Protein AF-A0A9P5UAF2-F1 (afdb_monomer_lite)

Structure (mmCIF, N/CA/C/O backbone):
data_AF-A0A9P5UAF2-F1
#
_entry.id   AF-A0A9P5UAF2-F1
#
loop_
_atom_site.group_PDB
_atom_site.id
_atom_site.type_symbol
_atom_site.label_atom_id
_atom_site.label_alt_id
_atom_site.label_comp_id
_atom_site.label_asym_id
_atom_site.label_entity_id
_atom_site.label_seq_id
_atom_site.pdbx_PDB_ins_code
_atom_site.Cartn_x
_atom_site.Cartn_y
_atom_site.Cartn_z
_atom_site.occupancy
_atom_site.B_iso_or_equiv
_atom_site.auth_seq_id
_atom_site.auth_comp_id
_atom_site.auth_asym_id
_atom_site.auth_atom_id
_atom_site.pdbx_PDB_model_num
ATOM 1 N N . MET A 1 1 ? -10.926 -3.216 1.192 1.00 58.16 1 MET A N 1
ATOM 2 C CA . MET A 1 1 ? -9.520 -2.935 1.533 1.00 58.16 1 MET A CA 1
ATOM 3 C C . MET A 1 1 ? -9.531 -1.784 2.513 1.00 58.16 1 MET A C 1
ATOM 5 O O . MET A 1 1 ? -10.246 -0.823 2.257 1.00 58.16 1 MET A O 1
ATOM 9 N N . ALA A 1 2 ? -8.837 -1.914 3.636 1.00 61.56 2 ALA A N 1
ATOM 10 C CA . ALA A 1 2 ? -8.723 -0.854 4.634 1.00 61.56 2 ALA A CA 1
ATOM 11 C C . ALA A 1 2 ? -7.252 -0.461 4.805 1.00 61.56 2 ALA A C 1
ATOM 13 O O . ALA A 1 2 ? -6.366 -1.295 4.606 1.00 61.56 2 ALA A O 1
ATOM 14 N N . PHE A 1 3 ? -7.025 0.803 5.161 1.00 59.91 3 PHE A N 1
ATOM 15 C CA . PHE A 1 3 ? -5.723 1.333 5.550 1.00 59.91 3 PHE A CA 1
ATOM 16 C C . PHE A 1 3 ? -5.805 1.753 7.008 1.00 59.91 3 PHE A C 1
ATOM 18 O O . PHE A 1 3 ? -6.734 2.471 7.388 1.00 59.91 3 PHE A O 1
ATOM 25 N N . GLU A 1 4 ? -4.832 1.332 7.800 1.00 61.75 4 GLU A N 1
ATOM 26 C CA . GLU A 1 4 ? -4.738 1.708 9.203 1.00 61.75 4 GLU A CA 1
ATOM 27 C C . GLU A 1 4 ? -3.463 2.508 9.453 1.00 61.75 4 GLU A C 1
ATOM 29 O O . GLU A 1 4 ? -2.390 2.166 8.955 1.00 61.75 4 GLU A O 1
ATOM 34 N N . ASP A 1 5 ? -3.622 3.607 10.191 1.00 54.25 5 ASP A N 1
ATOM 35 C CA . ASP A 1 5 ? -2.533 4.431 10.709 1.00 54.25 5 ASP A CA 1
ATOM 36 C C . ASP A 1 5 ? -2.353 4.045 12.177 1.00 54.25 5 ASP A C 1
ATOM 38 O O . ASP A 1 5 ? -3.254 4.267 12.992 1.00 54.25 5 ASP A O 1
ATOM 42 N N . ASP A 1 6 ? -1.209 3.440 12.488 1.00 49.56 6 ASP A N 1
ATOM 43 C CA . ASP A 1 6 ? -0.884 2.737 13.737 1.00 49.56 6 ASP A CA 1
ATOM 44 C C . ASP A 1 6 ? -0.664 3.707 14.925 1.00 49.56 6 ASP A C 1
ATOM 46 O O . ASP A 1 6 ? 0.244 3.563 15.741 1.00 49.56 6 ASP A O 1
ATOM 50 N N . THR A 1 7 ? -1.477 4.762 15.021 1.00 41.53 7 THR A N 1
ATOM 51 C CA . THR A 1 7 ? -1.382 5.812 16.048 1.00 41.53 7 THR A CA 1
ATOM 52 C C . THR A 1 7 ? -1.730 5.304 17.451 1.00 41.53 7 THR A C 1
ATOM 54 O O . THR A 1 7 ? -1.288 5.899 18.433 1.00 41.53 7 THR A O 1
ATOM 57 N N . LEU A 1 8 ? -2.459 4.187 17.560 1.00 40.72 8 LEU A N 1
ATOM 58 C CA . LEU A 1 8 ? -2.853 3.564 18.830 1.00 40.72 8 LEU A CA 1
ATOM 59 C C . LEU A 1 8 ? -1.842 2.522 19.343 1.00 40.72 8 LEU A C 1
ATOM 61 O O . LEU A 1 8 ? -1.717 2.350 20.555 1.00 40.72 8 LEU A O 1
ATOM 65 N N . ALA A 1 9 ? -1.033 1.913 18.467 1.00 42.06 9 ALA A N 1
ATOM 66 C CA . ALA A 1 9 ? -0.042 0.897 18.846 1.00 42.06 9 ALA A CA 1
ATOM 67 C C . ALA A 1 9 ? 1.143 1.442 19.676 1.00 42.06 9 ALA A C 1
ATOM 69 O O . ALA A 1 9 ? 1.951 0.673 20.207 1.00 42.06 9 ALA A O 1
ATOM 70 N N . PHE A 1 10 ? 1.254 2.770 19.804 1.00 41.81 10 PHE A N 1
ATOM 71 C CA . PHE A 1 10 ? 2.328 3.452 20.534 1.00 41.81 10 PHE A CA 1
ATOM 72 C C . PHE A 1 10 ? 1.864 4.181 21.806 1.00 41.81 10 PHE A C 1
ATOM 74 O O . PHE A 1 10 ? 2.650 4.935 22.384 1.00 41.81 10 PHE A O 1
ATOM 81 N N . GLY A 1 11 ? 0.635 3.935 22.279 1.00 38.81 11 GLY A N 1
ATOM 82 C CA . GLY A 1 11 ? 0.218 4.325 23.630 1.00 38.81 11 GLY A CA 1
ATOM 83 C C . GLY A 1 11 ? 1.165 3.758 24.700 1.00 38.81 11 GLY A C 1
ATOM 84 O O . GLY A 1 11 ? 1.707 2.662 24.552 1.00 38.81 11 GLY A O 1
ATOM 85 N N . GLU A 1 12 ? 1.423 4.538 25.752 1.00 40.94 12 GLU A N 1
ATOM 86 C CA . GLU A 1 12 ? 2.509 4.350 26.723 1.00 40.94 12 GLU A CA 1
ATOM 87 C C . GLU A 1 12 ? 2.705 2.903 27.218 1.00 40.94 12 GLU A C 1
ATOM 89 O O . GLU A 1 12 ? 1.853 2.301 27.875 1.00 40.94 12 GLU A O 1
ATOM 94 N N . ARG A 1 13 ? 3.905 2.358 26.976 1.00 40.09 13 ARG A N 1
ATOM 95 C CA . ARG A 1 13 ? 4.344 1.069 27.524 1.00 40.09 13 ARG A CA 1
ATOM 96 C C . ARG A 1 13 ? 4.587 1.170 29.030 1.00 40.09 13 ARG A C 1
ATOM 98 O O . ARG A 1 13 ? 5.705 1.437 29.467 1.00 40.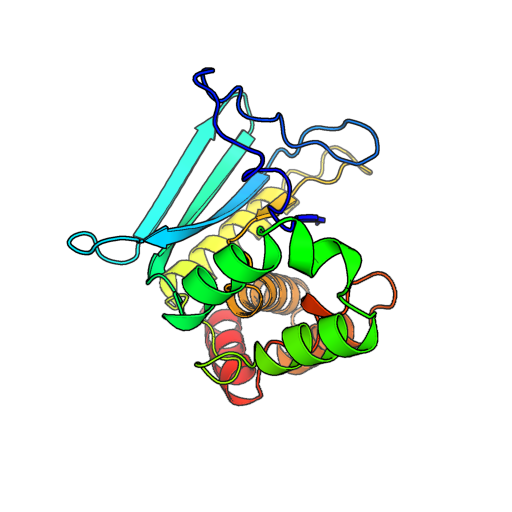09 13 ARG A O 1
ATOM 105 N N . THR A 1 14 ? 3.581 0.818 29.824 1.00 40.69 14 THR A N 1
ATOM 106 C CA . THR A 1 14 ? 3.787 0.292 31.179 1.00 40.69 14 THR A CA 1
ATOM 107 C C . THR A 1 14 ? 3.615 -1.228 31.173 1.00 40.69 14 THR A C 1
ATOM 109 O O . THR A 1 14 ? 2.513 -1.757 31.245 1.00 40.69 14 THR A O 1
ATOM 112 N N . GLY A 1 15 ? 4.739 -1.943 31.043 1.00 40.84 15 GLY A N 1
ATOM 113 C CA . GLY A 1 15 ? 4.983 -3.283 31.606 1.00 40.84 15 GLY A CA 1
ATOM 114 C C . GLY A 1 15 ? 4.069 -4.472 31.266 1.00 40.84 15 GLY A C 1
ATOM 115 O O . GLY A 1 15 ? 4.356 -5.565 31.747 1.00 40.84 15 GLY A O 1
ATOM 116 N N . SER A 1 16 ? 3.011 -4.321 30.474 1.00 36.44 16 SER A N 1
ATOM 117 C CA . SER A 1 16 ? 2.079 -5.414 30.179 1.00 36.44 16 SER A CA 1
ATOM 118 C C . SER A 1 16 ? 2.465 -6.131 28.882 1.00 36.44 16 SER A C 1
ATOM 120 O O . SER A 1 16 ? 2.930 -5.470 27.947 1.00 36.44 16 SER A O 1
ATOM 122 N N . PRO A 1 17 ? 2.309 -7.470 28.798 1.00 40.16 17 PRO A N 1
ATOM 123 C CA . PRO A 1 17 ? 2.458 -8.176 27.532 1.00 40.16 17 PRO A CA 1
ATOM 124 C C . PRO A 1 17 ? 1.513 -7.523 26.528 1.00 40.16 17 PRO A C 1
ATOM 126 O O . PRO A 1 17 ? 0.340 -7.314 26.836 1.00 40.16 17 PRO A O 1
ATOM 129 N N . VAL A 1 18 ? 2.053 -7.146 25.369 1.00 44.09 18 VAL A N 1
ATOM 130 C CA . VAL A 1 18 ? 1.268 -6.624 24.252 1.00 44.09 18 VAL A CA 1
ATOM 131 C C . VAL A 1 18 ? 0.272 -7.720 23.900 1.00 44.09 18 VAL A C 1
ATOM 133 O O . VAL A 1 18 ? 0.638 -8.716 23.282 1.00 44.09 18 VAL A O 1
ATOM 136 N N . LEU A 1 19 ? -0.962 -7.586 24.380 1.00 40.25 19 LEU A N 1
ATOM 137 C CA . LEU A 1 19 ? -2.082 -8.272 23.769 1.00 40.25 19 LEU A CA 1
ATOM 138 C C . LEU A 1 19 ? -2.120 -7.699 22.360 1.00 40.25 19 LEU A C 1
ATOM 140 O O . LEU A 1 19 ? -2.344 -6.500 22.202 1.00 40.25 19 LEU A O 1
ATOM 144 N N . GLU A 1 20 ? -1.763 -8.520 21.375 1.00 48.50 20 GLU A N 1
ATOM 145 C CA . GLU A 1 20 ? -1.944 -8.172 19.973 1.00 48.50 20 GLU A CA 1
ATOM 146 C C . GLU A 1 20 ? -3.397 -7.734 19.821 1.00 48.50 20 GLU A C 1
ATOM 148 O O . GLU A 1 20 ? -4.322 -8.509 20.075 1.00 48.50 20 GLU A O 1
ATOM 153 N N . GLU A 1 21 ? -3.592 -6.452 19.527 1.00 53.03 21 GLU A N 1
ATOM 154 C CA . GLU A 1 21 ? -4.914 -5.929 19.245 1.00 53.03 21 GLU A CA 1
ATOM 155 C C . GLU A 1 21 ? -5.445 -6.713 18.046 1.00 53.03 21 GLU A C 1
ATOM 157 O O . GLU A 1 21 ? -4.824 -6.748 16.982 1.00 53.03 21 GLU A O 1
ATOM 162 N N . GLU A 1 22 ? -6.547 -7.438 18.239 1.00 61.81 22 GLU A N 1
ATOM 163 C CA . GLU A 1 22 ? -7.156 -8.171 17.138 1.00 61.81 22 GLU A CA 1
ATOM 164 C C . GLU A 1 22 ? -7.691 -7.155 16.126 1.00 61.81 22 GLU A C 1
ATOM 166 O O . GLU A 1 22 ? -8.730 -6.535 16.356 1.00 61.81 22 GLU A O 1
ATOM 171 N N . LEU A 1 23 ? -6.985 -7.006 15.002 1.00 67.69 23 LEU A N 1
ATOM 172 C CA . LEU A 1 23 ? -7.346 -6.082 13.930 1.00 67.69 23 LEU A CA 1
ATOM 173 C C . LEU A 1 23 ? -8.707 -6.475 13.342 1.00 67.69 23 LEU A C 1
ATOM 175 O O . LEU A 1 23 ? -8.884 -7.569 12.790 1.00 67.69 23 LEU A O 1
ATOM 179 N N . ARG A 1 24 ? -9.688 -5.580 13.490 1.00 71.38 24 ARG A N 1
ATOM 180 C CA . ARG A 1 24 ? -11.088 -5.801 13.110 1.00 71.38 24 ARG A CA 1
ATOM 181 C C . ARG A 1 24 ? -11.644 -4.626 12.309 1.00 71.38 24 ARG A C 1
ATOM 183 O O . ARG A 1 24 ? -11.181 -3.498 12.431 1.00 71.38 24 ARG A O 1
ATOM 190 N N . THR A 1 25 ? -12.656 -4.888 11.486 1.00 69.56 25 THR A N 1
ATOM 191 C CA . THR A 1 25 ? -13.420 -3.843 10.789 1.00 69.56 25 THR A CA 1
ATOM 192 C C . THR A 1 25 ? -14.270 -3.032 11.775 1.00 69.56 25 THR A C 1
ATOM 194 O O . THR A 1 25 ? -14.446 -3.428 12.929 1.00 69.56 25 THR A O 1
ATOM 197 N N . ALA A 1 26 ? -14.867 -1.927 11.313 1.00 67.94 26 ALA A N 1
ATOM 198 C CA . ALA A 1 26 ? -15.797 -1.128 12.119 1.00 67.94 26 ALA A CA 1
ATOM 199 C C . ALA A 1 26 ? -17.018 -1.939 12.606 1.00 67.94 26 ALA A C 1
ATOM 201 O O . ALA A 1 26 ? -17.596 -1.650 13.650 1.00 67.94 26 ALA A O 1
ATOM 202 N N . GLU A 1 27 ? -17.380 -2.992 11.876 1.00 70.62 27 GLU A N 1
ATOM 203 C CA . GLU A 1 27 ? -18.457 -3.935 12.181 1.00 70.62 27 GLU A CA 1
ATOM 204 C C . GLU A 1 27 ? -17.981 -5.130 13.033 1.00 70.62 27 GLU A C 1
ATOM 206 O O . GLU A 1 27 ? -18.744 -6.063 13.284 1.00 70.62 27 GLU A O 1
ATOM 211 N N . GLY A 1 28 ? -16.717 -5.131 13.468 1.00 72.94 28 GLY A N 1
ATOM 212 C CA . GLY A 1 28 ? -16.122 -6.167 14.312 1.00 72.94 28 GLY A CA 1
ATOM 213 C C . GLY A 1 28 ? -15.668 -7.428 13.570 1.00 72.94 28 GLY A C 1
ATOM 214 O O . GLY A 1 28 ? -15.325 -8.419 14.223 1.00 72.94 28 GLY A O 1
ATOM 215 N N . GLN A 1 29 ? -15.649 -7.428 12.234 1.00 75.06 29 GLN A N 1
ATOM 216 C CA . GLN A 1 29 ? -15.203 -8.575 11.434 1.00 75.06 29 GLN A CA 1
ATOM 217 C C . GLN A 1 29 ? -13.677 -8.689 11.444 1.00 75.06 29 GLN A C 1
ATOM 219 O O . GLN A 1 29 ? -12.987 -7.677 11.471 1.00 75.06 29 GLN A O 1
ATOM 224 N N . ARG A 1 30 ? -13.134 -9.910 11.405 1.00 76.00 30 ARG A N 1
ATOM 225 C CA . ARG A 1 30 ? -11.685 -10.123 11.266 1.00 76.00 30 ARG A CA 1
ATOM 226 C C . ARG A 1 30 ? -11.269 -10.033 9.800 1.00 76.00 30 ARG A C 1
ATOM 228 O O . ARG A 1 30 ? -11.991 -10.508 8.925 1.00 76.00 30 ARG A O 1
ATOM 235 N N . PHE A 1 31 ? -10.087 -9.479 9.554 1.00 80.06 31 PHE A N 1
ATOM 236 C CA . PHE A 1 31 ? -9.435 -9.576 8.251 1.00 80.06 31 PHE A CA 1
ATOM 237 C C . PHE A 1 31 ? -8.831 -10.970 8.080 1.00 80.06 31 PHE A C 1
ATOM 239 O O . PHE A 1 31 ? -8.236 -11.501 9.011 1.00 80.06 31 PHE A O 1
ATOM 246 N N . THR A 1 32 ? -8.971 -11.556 6.893 1.00 84.06 32 THR A N 1
ATOM 247 C CA . THR A 1 32 ? -8.398 -12.878 6.583 1.00 84.06 32 THR A CA 1
ATOM 248 C C . THR A 1 32 ? -7.032 -12.770 5.918 1.00 84.06 32 THR A C 1
ATOM 250 O O . THR A 1 32 ? -6.262 -13.724 5.939 1.00 84.06 32 THR A O 1
ATOM 253 N N . HIS A 1 33 ? -6.717 -11.609 5.343 1.00 87.69 33 HIS A N 1
ATOM 254 C CA . HIS A 1 33 ? -5.453 -11.318 4.686 1.00 87.69 33 HIS A CA 1
ATOM 255 C C . HIS A 1 33 ? -4.905 -9.979 5.179 1.00 87.69 33 HIS A C 1
ATOM 257 O O . HIS A 1 33 ? -5.605 -8.963 5.180 1.00 87.69 33 HIS A O 1
ATOM 263 N N . ILE A 1 34 ? -3.637 -9.964 5.573 1.00 88.94 34 ILE A N 1
ATOM 264 C CA . ILE A 1 34 ? -2.946 -8.769 6.049 1.00 88.94 34 ILE A CA 1
ATOM 265 C C . ILE A 1 34 ? -1.653 -8.604 5.262 1.00 88.94 34 ILE A C 1
ATOM 267 O O . ILE A 1 34 ? -0.813 -9.501 5.235 1.00 88.94 34 ILE A O 1
ATOM 271 N N . ILE A 1 35 ? -1.468 -7.440 4.646 1.00 91.44 35 ILE A N 1
ATOM 272 C CA . ILE A 1 35 ? -0.163 -7.019 4.135 1.00 91.44 35 ILE A CA 1
ATOM 273 C C . ILE A 1 35 ? 0.437 -6.060 5.145 1.00 91.44 35 ILE A C 1
ATOM 275 O O . ILE A 1 35 ? -0.091 -4.973 5.357 1.00 91.44 35 ILE A O 1
ATOM 279 N N . LYS A 1 36 ? 1.555 -6.459 5.741 1.00 89.81 36 LYS A N 1
ATOM 280 C CA . LYS A 1 36 ? 2.301 -5.668 6.709 1.00 89.81 36 LYS A CA 1
ATOM 281 C C . LYS A 1 36 ? 3.605 -5.197 6.091 1.00 89.81 36 LYS A C 1
ATOM 283 O O . LYS A 1 36 ? 4.518 -5.986 5.865 1.00 89.81 36 LYS A O 1
ATOM 288 N N . ILE A 1 37 ? 3.730 -3.903 5.867 1.00 88.44 37 ILE A N 1
ATOM 289 C CA . ILE A 1 37 ? 5.013 -3.285 5.551 1.00 88.44 37 ILE A CA 1
ATOM 290 C C . ILE A 1 37 ? 5.719 -2.992 6.877 1.00 88.44 37 ILE A C 1
ATOM 292 O O . ILE A 1 37 ? 5.102 -2.503 7.819 1.00 88.44 37 ILE A O 1
ATOM 296 N N . ARG A 1 38 ? 7.001 -3.344 6.998 1.00 86.19 38 ARG A N 1
ATOM 297 C CA . ARG A 1 38 ? 7.765 -3.224 8.246 1.00 86.19 38 ARG A CA 1
ATOM 298 C C . ARG A 1 38 ? 9.084 -2.508 8.003 1.00 86.19 38 ARG A C 1
ATOM 300 O O . ARG A 1 38 ? 9.858 -2.904 7.141 1.00 86.19 38 ARG A O 1
ATOM 307 N N . ALA A 1 39 ? 9.366 -1.502 8.825 1.00 79.31 39 ALA A N 1
ATOM 308 C CA . ALA A 1 39 ? 10.655 -0.823 8.833 1.00 79.31 39 ALA A CA 1
ATOM 309 C C . ALA A 1 39 ? 11.718 -1.638 9.594 1.00 79.31 39 ALA A C 1
ATOM 311 O O . ALA A 1 39 ? 11.525 -2.015 10.756 1.00 79.31 39 ALA A O 1
ATOM 312 N N . LEU A 1 40 ? 12.874 -1.863 8.968 1.00 77.75 40 LEU A N 1
ATOM 313 C CA . LEU A 1 40 ? 14.049 -2.462 9.603 1.00 77.75 40 LEU A CA 1
ATOM 314 C C . LEU A 1 40 ? 14.857 -1.387 10.349 1.00 77.75 40 LEU A C 1
ATOM 316 O O . LEU A 1 40 ? 15.458 -0.508 9.733 1.00 77.75 40 LEU A O 1
ATOM 320 N N . LYS A 1 41 ? 14.889 -1.469 11.689 1.00 65.31 41 LYS A N 1
ATOM 321 C CA . LYS A 1 41 ? 15.574 -0.498 12.573 1.00 65.31 41 LYS A CA 1
ATOM 322 C C . LYS A 1 41 ? 17.102 -0.625 12.602 1.00 65.31 41 LYS A C 1
ATOM 324 O O . LYS A 1 41 ? 17.783 0.313 13.000 1.00 65.31 41 LYS A O 1
ATOM 329 N N . SER A 1 42 ? 17.653 -1.775 12.223 1.00 60.22 42 SER A N 1
ATOM 330 C CA . SER A 1 42 ? 19.097 -2.021 12.241 1.00 60.22 42 SER A CA 1
ATOM 331 C C . SER A 1 42 ? 19.464 -3.092 11.221 1.00 60.22 42 SER A C 1
ATOM 333 O O . SER A 1 42 ? 18.968 -4.216 11.302 1.00 60.22 42 SER A O 1
ATOM 335 N N . MET A 1 43 ? 20.353 -2.757 10.286 1.00 55.66 43 MET A N 1
ATOM 336 C CA . MET A 1 43 ? 20.940 -3.730 9.362 1.00 55.66 43 MET A CA 1
ATOM 337 C C . MET A 1 43 ? 21.828 -4.687 10.172 1.00 55.66 43 MET A C 1
ATOM 339 O O . MET A 1 43 ? 22.723 -4.242 10.891 1.00 55.66 43 MET A O 1
ATOM 343 N N . PRO A 1 44 ? 21.567 -5.998 10.075 1.00 56.38 44 PRO A N 1
ATOM 344 C CA . PRO A 1 44 ? 22.296 -6.726 9.040 1.00 56.38 44 PRO A CA 1
ATOM 345 C C . PRO A 1 44 ? 21.393 -7.493 8.071 1.00 56.38 44 PRO A C 1
ATOM 347 O O . PRO A 1 44 ? 21.905 -8.088 7.127 1.00 56.38 44 PRO A O 1
ATOM 350 N N . GLN A 1 45 ? 20.075 -7.517 8.290 1.00 64.25 45 GLN A N 1
ATOM 351 C CA . GLN A 1 45 ? 19.171 -8.263 7.419 1.00 64.25 45 GLN A CA 1
ATOM 352 C C . GLN A 1 45 ? 18.730 -7.402 6.230 1.00 64.25 45 GLN A C 1
ATOM 354 O O . GLN A 1 45 ? 18.289 -6.271 6.439 1.00 64.25 45 GLN A O 1
ATOM 359 N N . PRO A 1 46 ? 18.867 -7.904 4.991 1.00 70.44 46 PRO A N 1
ATOM 360 C CA . PRO A 1 46 ? 18.379 -7.198 3.820 1.00 70.44 46 PRO A CA 1
ATOM 361 C C . PRO A 1 46 ? 16.840 -7.149 3.816 1.00 70.44 46 PRO A C 1
ATOM 363 O O . PRO A 1 46 ? 16.206 -8.049 4.374 1.00 70.44 46 PRO A O 1
ATOM 366 N N . PRO A 1 47 ? 16.244 -6.141 3.150 1.00 82.88 47 PRO A N 1
ATOM 367 C CA . PRO A 1 47 ? 14.819 -6.107 2.830 1.00 82.88 47 PRO A CA 1
ATOM 368 C C . PRO A 1 47 ? 14.332 -7.457 2.299 1.00 82.88 47 PRO A C 1
ATOM 370 O O . PRO A 1 47 ? 14.985 -8.085 1.459 1.00 82.88 47 PRO A O 1
ATOM 373 N N . GLY A 1 48 ? 13.198 -7.914 2.816 1.00 88.12 48 GLY A N 1
ATOM 374 C CA . GLY A 1 48 ? 12.743 -9.291 2.687 1.00 88.12 48 GLY A CA 1
ATOM 375 C C . GLY A 1 48 ? 11.247 -9.408 2.432 1.00 88.12 48 GLY A C 1
ATOM 376 O O . GLY A 1 48 ? 10.487 -8.443 2.531 1.00 88.12 48 GLY A O 1
ATOM 377 N N . VAL A 1 49 ? 10.839 -10.621 2.066 1.00 93.62 49 VAL A N 1
ATOM 378 C CA . VAL A 1 49 ? 9.437 -11.039 1.984 1.00 93.62 49 VAL A CA 1
ATOM 379 C C . VAL A 1 49 ? 9.290 -12.251 2.887 1.00 93.62 49 VAL A C 1
ATOM 381 O O . VAL A 1 49 ? 10.044 -13.216 2.741 1.00 93.62 49 VAL A O 1
ATOM 384 N N . SER A 1 50 ? 8.324 -12.220 3.795 1.00 93.56 50 SER A N 1
ATOM 385 C CA . SER A 1 50 ? 7.949 -13.381 4.599 1.00 93.56 50 SER A CA 1
ATOM 386 C C . SER A 1 50 ? 6.436 -13.554 4.622 1.00 93.56 50 SER A C 1
ATOM 388 O O . SER A 1 50 ? 5.683 -12.594 4.480 1.00 93.56 50 SER A O 1
ATOM 390 N N . TYR A 1 51 ? 5.999 -14.801 4.756 1.00 93.31 51 TYR A N 1
ATOM 391 C CA . TYR A 1 51 ? 4.593 -15.177 4.798 1.00 93.31 51 TYR A CA 1
ATOM 392 C C . TYR A 1 51 ? 4.355 -16.045 6.030 1.00 93.31 51 TYR A C 1
ATOM 394 O O . TYR A 1 51 ? 5.093 -17.008 6.256 1.00 93.31 51 TYR A O 1
ATOM 402 N N . THR A 1 52 ? 3.334 -15.708 6.810 1.00 92.69 52 THR A N 1
ATOM 403 C CA . THR A 1 52 ? 2.889 -16.475 7.975 1.00 92.69 52 THR A CA 1
ATOM 404 C C . THR A 1 52 ? 1.376 -16.670 7.933 1.00 92.69 52 THR A C 1
ATOM 406 O O . THR A 1 52 ? 0.654 -15.952 7.241 1.00 92.69 52 THR A O 1
ATOM 409 N N . MET A 1 53 ? 0.892 -17.687 8.644 1.00 88.81 53 MET A N 1
ATOM 410 C CA . MET A 1 53 ? -0.533 -17.952 8.816 1.00 88.81 53 MET A CA 1
ATOM 411 C C . MET A 1 53 ? -0.812 -18.119 10.307 1.00 88.81 53 MET A C 1
ATOM 413 O O . MET A 1 53 ? -0.255 -19.014 10.944 1.00 88.81 53 MET A O 1
ATOM 417 N N . GLU A 1 54 ? -1.663 -17.259 10.853 1.00 85.62 54 GLU A N 1
ATOM 418 C CA . GLU A 1 54 ? -1.972 -17.180 12.281 1.00 85.62 54 GLU A CA 1
ATOM 419 C C . GLU A 1 54 ? -3.487 -17.183 12.459 1.00 85.62 54 GLU A C 1
ATOM 421 O O . GLU A 1 54 ? -4.162 -16.291 11.960 1.00 85.62 54 GLU A O 1
ATOM 426 N N . ASN A 1 55 ? -4.044 -18.185 13.148 1.00 83.06 55 ASN A N 1
ATOM 427 C CA . ASN A 1 55 ? -5.490 -18.275 13.407 1.00 83.06 55 ASN A CA 1
ATOM 428 C C . ASN A 1 55 ? -6.356 -18.022 12.150 1.00 83.06 55 ASN A C 1
ATOM 430 O O . ASN A 1 55 ? -7.252 -17.181 12.182 1.00 83.06 55 ASN A O 1
ATOM 434 N N . GLU A 1 56 ? -6.051 -18.710 11.041 1.00 81.12 56 GLU A N 1
ATOM 435 C CA . GLU A 1 56 ? -6.727 -18.565 9.729 1.00 81.12 56 GLU A CA 1
ATOM 436 C C . GLU A 1 56 ? -6.518 -17.205 9.031 1.00 81.12 56 GLU A C 1
ATOM 438 O O . GLU A 1 56 ? -7.100 -16.942 7.983 1.00 81.12 56 GLU A O 1
ATOM 443 N N . THR A 1 57 ? -5.655 -16.348 9.579 1.00 83.69 57 THR A N 1
ATOM 444 C CA . THR A 1 57 ? -5.262 -15.071 8.977 1.00 83.69 57 THR A CA 1
ATOM 445 C C . THR A 1 57 ? -3.945 -15.241 8.234 1.00 83.69 57 THR A C 1
ATOM 447 O O . THR A 1 57 ? -2.925 -15.610 8.818 1.00 83.69 57 THR A O 1
ATOM 450 N N . HIS A 1 58 ? -3.952 -14.967 6.936 1.00 88.38 58 HIS A N 1
ATOM 451 C CA . HIS A 1 58 ? -2.764 -14.953 6.095 1.00 88.38 58 HIS A CA 1
ATOM 452 C C . HIS A 1 58 ? -2.062 -13.605 6.223 1.00 88.38 58 HIS A C 1
ATOM 454 O O . HIS A 1 58 ? -2.684 -12.559 6.043 1.00 88.38 58 HIS A O 1
ATOM 460 N N . ILE A 1 59 ? -0.762 -13.609 6.502 1.00 90.62 59 ILE A N 1
ATOM 461 C CA . ILE A 1 59 ? 0.013 -12.387 6.717 1.00 90.62 59 ILE A CA 1
ATOM 462 C C . ILE A 1 59 ? 1.218 -12.384 5.780 1.00 90.62 59 ILE A C 1
ATOM 464 O O . ILE A 1 59 ? 2.102 -13.234 5.876 1.00 90.62 59 ILE A O 1
ATOM 468 N N . LEU A 1 60 ? 1.278 -11.394 4.891 1.00 93.88 60 LEU A N 1
ATOM 469 C CA . LEU A 1 60 ? 2.451 -11.088 4.080 1.00 93.88 60 LEU A CA 1
ATOM 470 C C . LEU A 1 60 ? 3.215 -9.936 4.728 1.00 93.88 60 LEU A C 1
ATOM 472 O O . LEU A 1 60 ? 2.709 -8.819 4.797 1.00 93.88 60 LEU A O 1
ATOM 476 N N . THR A 1 61 ? 4.447 -10.182 5.167 1.00 92.56 61 THR A N 1
ATOM 477 C CA . THR A 1 61 ? 5.343 -9.127 5.649 1.00 92.56 61 THR A CA 1
ATOM 478 C C . THR A 1 61 ? 6.328 -8.717 4.555 1.00 92.56 61 THR A C 1
ATOM 480 O O . THR A 1 61 ? 7.038 -9.556 3.994 1.00 92.56 61 THR A O 1
ATOM 483 N N . LEU A 1 62 ? 6.390 -7.413 4.286 1.00 92.31 62 LEU A N 1
ATOM 484 C CA . LEU A 1 62 ? 7.350 -6.767 3.395 1.00 92.31 62 LEU A CA 1
ATOM 485 C C . LEU A 1 62 ? 8.306 -5.926 4.244 1.00 92.31 62 LEU A C 1
ATOM 487 O O . LEU A 1 62 ? 7.916 -4.891 4.784 1.00 92.31 62 LEU A O 1
ATOM 491 N N . ASP A 1 63 ? 9.550 -6.373 4.378 1.00 89.25 63 ASP A N 1
ATOM 492 C CA . ASP A 1 63 ? 10.550 -5.646 5.156 1.00 89.25 63 ASP A CA 1
ATOM 493 C C . ASP A 1 63 ? 11.252 -4.622 4.272 1.00 89.25 63 ASP A C 1
ATOM 495 O O . ASP A 1 63 ? 11.827 -4.974 3.243 1.00 89.25 63 ASP A O 1
ATOM 499 N N . ILE A 1 64 ? 11.241 -3.361 4.682 1.00 85.44 64 ILE A N 1
ATOM 500 C CA . ILE A 1 64 ? 11.891 -2.262 3.971 1.00 85.44 64 ILE A CA 1
ATOM 501 C C . ILE A 1 64 ? 12.814 -1.483 4.908 1.00 85.44 64 ILE A C 1
ATOM 503 O O . ILE A 1 64 ? 12.655 -1.535 6.133 1.00 85.44 64 ILE A O 1
ATOM 507 N N . PRO A 1 65 ? 13.819 -0.776 4.368 1.00 78.44 65 PRO A N 1
ATOM 508 C CA . PRO A 1 65 ? 14.669 0.078 5.182 1.00 78.44 65 PRO A CA 1
ATOM 509 C C . PRO A 1 65 ? 13.831 1.128 5.915 1.00 78.44 65 PRO A C 1
ATOM 511 O O . PRO A 1 65 ? 12.897 1.687 5.341 1.00 78.44 65 PRO A O 1
ATOM 514 N N . SER A 1 66 ? 14.174 1.401 7.177 1.00 71.12 66 SER A N 1
ATOM 515 C CA . SER A 1 66 ? 13.530 2.475 7.934 1.00 71.12 66 SER A CA 1
ATOM 516 C C . SER A 1 66 ? 13.707 3.810 7.216 1.00 71.12 66 SER A C 1
ATOM 518 O O . SER A 1 66 ? 14.835 4.209 6.917 1.00 71.12 66 SER A O 1
ATOM 520 N N . ARG A 1 67 ? 12.596 4.517 6.989 1.00 66.69 67 ARG A N 1
ATOM 521 C CA . ARG A 1 67 ? 12.581 5.876 6.437 1.00 66.69 67 ARG A CA 1
ATOM 522 C C . ARG A 1 67 ? 12.982 6.938 7.456 1.00 66.69 67 ARG A C 1
ATOM 524 O O . ARG A 1 67 ? 13.038 8.100 7.068 1.00 66.69 67 ARG A O 1
ATOM 531 N N . THR A 1 68 ? 13.297 6.555 8.708 1.00 54.69 68 THR A N 1
ATOM 532 C CA . THR A 1 68 ? 13.544 7.457 9.849 1.00 54.69 68 THR A CA 1
ATOM 533 C C . THR A 1 68 ? 14.317 8.700 9.442 1.00 54.69 68 THR A C 1
ATOM 535 O O . THR A 1 68 ? 15.548 8.750 9.426 1.00 54.69 68 THR A O 1
ATOM 538 N N . TYR A 1 69 ? 13.546 9.741 9.154 1.00 56.34 69 TYR A N 1
ATOM 5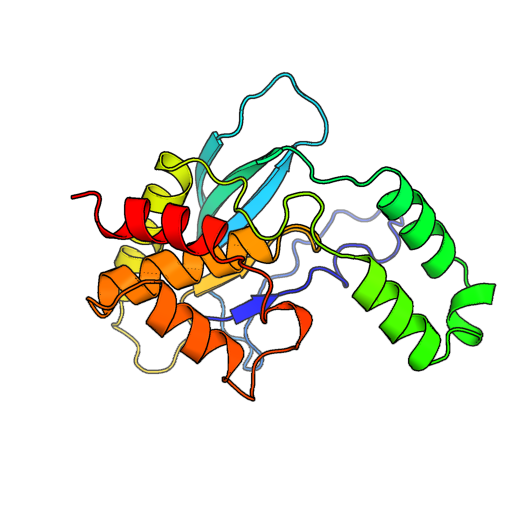39 C CA . TYR A 1 69 ? 14.025 11.094 9.139 1.00 56.34 69 TYR A CA 1
ATOM 540 C C . TYR A 1 69 ? 14.472 11.351 10.572 1.00 56.34 69 TYR A C 1
ATOM 542 O O . TYR A 1 69 ? 13.671 11.227 11.493 1.00 56.34 69 TYR A O 1
ATOM 550 N N . ASN A 1 70 ? 15.742 11.682 10.803 1.00 52.09 70 ASN A N 1
ATOM 551 C CA . ASN A 1 70 ? 16.243 11.915 12.165 1.00 52.09 70 ASN A CA 1
ATOM 552 C C . ASN A 1 70 ? 15.419 12.978 12.922 1.00 52.09 70 ASN A C 1
ATOM 554 O O . ASN A 1 70 ? 15.433 13.009 14.151 1.00 52.09 70 ASN A O 1
ATOM 558 N N . LYS A 1 71 ? 14.673 13.837 12.204 1.00 52.28 71 LYS A N 1
ATOM 559 C CA . LYS A 1 71 ? 13.729 14.760 12.836 1.00 52.28 71 LYS A CA 1
ATOM 560 C C . LYS A 1 71 ? 12.371 14.139 13.168 1.00 52.28 71 LYS A C 1
ATOM 562 O O . LYS A 1 71 ? 11.717 14.691 14.029 1.00 52.28 71 LYS A O 1
ATOM 567 N N . PHE A 1 72 ? 11.938 13.033 12.561 1.00 56.38 72 PHE A N 1
ATOM 568 C CA . PHE A 1 72 ? 10.679 12.354 12.905 1.00 56.38 72 PHE A CA 1
ATOM 569 C C . PHE A 1 72 ? 10.669 11.918 14.371 1.00 56.38 72 PHE A C 1
ATOM 571 O O . PHE A 1 72 ? 9.769 12.296 15.108 1.00 56.38 72 PHE A O 1
ATOM 578 N N . ASP A 1 73 ? 11.711 11.214 14.824 1.00 53.91 73 ASP A N 1
ATOM 579 C CA . ASP A 1 73 ? 11.838 10.810 16.231 1.00 53.91 73 ASP A CA 1
ATOM 580 C C . ASP A 1 73 ? 11.894 12.021 17.169 1.00 53.91 73 ASP A C 1
ATOM 582 O O . ASP A 1 73 ? 11.321 12.004 18.257 1.00 53.91 73 ASP A O 1
ATOM 586 N N . TYR A 1 74 ? 12.566 13.091 16.743 1.00 56.72 74 TYR A N 1
ATOM 587 C CA . TYR A 1 74 ? 12.596 14.354 17.473 1.00 56.72 74 TYR A CA 1
ATOM 588 C C . TYR A 1 74 ? 11.200 14.997 17.549 1.00 56.72 74 TYR A C 1
ATOM 590 O O . TYR A 1 74 ? 10.743 15.322 18.637 1.00 56.72 74 TYR A O 1
ATOM 598 N N . PHE A 1 75 ? 10.485 15.099 16.428 1.00 57.88 75 PHE A N 1
ATOM 599 C CA . PHE A 1 75 ? 9.158 15.704 16.331 1.00 57.88 75 PHE A CA 1
ATOM 600 C C . PHE A 1 75 ? 8.090 14.888 17.044 1.00 57.88 75 PHE A C 1
ATOM 602 O O . PHE A 1 75 ? 7.270 15.471 17.736 1.00 57.88 75 PHE A O 1
ATOM 609 N N . MET A 1 76 ? 8.107 13.559 16.947 1.00 54.81 76 MET A N 1
ATOM 610 C CA . MET A 1 76 ? 7.182 12.707 17.694 1.00 54.81 76 MET A CA 1
ATOM 611 C C . MET A 1 76 ? 7.415 12.827 19.199 1.00 54.81 76 MET A C 1
ATOM 613 O O . MET A 1 76 ? 6.448 12.849 19.950 1.00 54.81 76 MET A O 1
ATOM 617 N N . ARG A 1 77 ? 8.667 13.000 19.650 1.00 58.38 77 ARG A N 1
ATOM 618 C CA . ARG A 1 77 ? 8.961 13.342 21.053 1.00 58.38 77 ARG A CA 1
ATOM 619 C C . ARG A 1 77 ? 8.466 14.738 21.430 1.00 58.38 77 ARG A C 1
ATOM 621 O O . ARG A 1 77 ? 8.009 14.922 22.551 1.00 58.38 77 ARG A O 1
ATOM 628 N N . THR A 1 78 ? 8.548 15.706 20.518 1.00 57.34 78 THR A N 1
ATOM 629 C CA . THR A 1 78 ? 8.027 17.065 20.727 1.00 57.34 78 THR A CA 1
ATOM 630 C C . THR A 1 78 ? 6.498 17.103 20.747 1.00 57.34 78 THR A C 1
ATOM 632 O O . THR A 1 78 ? 5.936 17.814 21.560 1.00 57.34 78 THR A O 1
ATOM 635 N N . ILE A 1 79 ? 5.813 16.338 19.896 1.00 56.41 79 ILE A N 1
ATOM 636 C CA . ILE A 1 79 ? 4.345 16.252 19.856 1.00 56.41 79 ILE A CA 1
ATOM 637 C C . ILE A 1 79 ? 3.824 15.452 21.050 1.00 56.41 79 ILE A C 1
ATOM 639 O O . ILE A 1 79 ? 2.810 15.817 21.625 1.00 56.41 79 ILE A O 1
ATOM 643 N N . ALA A 1 80 ? 4.522 14.385 21.446 1.00 54.94 80 ALA A N 1
ATOM 644 C CA . ALA A 1 80 ? 4.186 13.607 22.635 1.00 54.94 80 ALA A CA 1
ATOM 645 C C . ALA A 1 80 ? 4.472 14.356 23.949 1.00 54.94 80 ALA A C 1
ATOM 647 O O . ALA A 1 80 ? 4.114 13.854 25.014 1.00 54.94 80 ALA A O 1
ATOM 648 N N . SER A 1 81 ? 5.105 15.538 23.910 1.00 61.47 81 SER A N 1
ATOM 649 C CA . SER A 1 81 ? 5.208 16.377 25.100 1.00 61.47 81 SER A CA 1
ATOM 650 C C . SER A 1 81 ? 3.872 17.085 25.348 1.00 61.47 81 SER A C 1
ATOM 652 O O . SER A 1 81 ? 3.302 17.755 24.485 1.00 61.47 81 SER A O 1
ATOM 654 N N . THR A 1 82 ? 3.344 16.904 26.556 1.00 54.47 82 THR A N 1
ATOM 655 C CA . THR A 1 82 ? 1.984 17.306 26.940 1.00 54.47 82 THR A CA 1
ATOM 656 C C . THR A 1 82 ? 1.739 18.814 26.790 1.00 54.47 82 THR A C 1
ATOM 658 O O . THR A 1 82 ? 0.631 19.221 26.463 1.00 54.47 82 THR A O 1
ATOM 661 N N . GLU A 1 83 ? 2.778 19.644 26.945 1.00 60.16 83 GLU A N 1
ATOM 662 C CA . GLU A 1 83 ? 2.698 21.109 26.799 1.00 60.16 83 GLU A CA 1
ATOM 663 C C . GLU A 1 83 ? 2.453 21.575 25.351 1.00 60.16 83 GLU A C 1
ATOM 665 O O . GLU A 1 83 ? 1.873 22.638 25.123 1.00 60.16 83 GLU A O 1
ATOM 670 N N . VAL A 1 84 ? 2.883 20.796 24.352 1.00 54.25 84 VAL A N 1
ATOM 671 C CA . VAL A 1 84 ? 2.750 21.168 22.934 1.00 54.25 84 VAL A CA 1
ATOM 672 C C . VAL A 1 84 ? 1.392 20.729 22.384 1.00 54.25 84 VAL A C 1
ATOM 674 O O . VAL A 1 84 ? 0.765 21.467 21.631 1.00 54.25 84 VAL A O 1
ATOM 677 N N . LEU A 1 85 ? 0.876 19.575 22.810 1.00 54.28 85 LEU A N 1
ATOM 678 C CA . LEU A 1 85 ? -0.435 19.056 22.390 1.00 54.28 85 LEU A CA 1
ATOM 679 C C . LEU A 1 85 ? -1.600 20.022 22.667 1.00 54.28 85 LEU A C 1
ATOM 681 O O . LEU A 1 85 ? -2.517 20.111 21.853 1.00 54.28 85 LEU A O 1
ATOM 685 N N . GLU A 1 86 ? -1.547 20.784 23.763 1.00 57.34 86 GLU A N 1
ATOM 686 C CA . GLU A 1 86 ? -2.571 21.784 24.106 1.00 57.34 86 GLU A CA 1
ATOM 687 C C . GLU A 1 86 ? -2.478 23.075 23.267 1.00 57.34 86 GLU A C 1
ATOM 689 O O . GLU A 1 86 ? -3.420 23.867 23.242 1.00 57.34 86 GLU A O 1
ATOM 694 N N . THR A 1 87 ? -1.365 23.294 22.557 1.00 58.69 87 THR A N 1
ATOM 695 C CA . THR A 1 87 ? -1.072 24.535 21.813 1.00 58.69 87 THR A CA 1
ATOM 696 C C . THR A 1 87 ? -0.963 24.351 20.297 1.00 58.69 87 THR A C 1
ATOM 698 O O . THR A 1 87 ? -0.870 25.338 19.562 1.00 58.69 87 THR A O 1
ATOM 701 N N . VAL A 1 88 ? -1.016 23.114 19.792 1.00 61.22 88 VAL A N 1
ATOM 702 C CA . VAL A 1 88 ? -0.978 22.838 18.350 1.00 61.22 88 VAL A CA 1
ATOM 703 C C . VAL A 1 88 ? -2.290 23.281 17.706 1.00 61.22 88 VAL A C 1
ATOM 705 O O . VAL A 1 88 ? -3.325 22.623 17.795 1.00 61.22 88 VAL A O 1
ATOM 708 N N . THR A 1 89 ? -2.237 24.418 17.013 1.00 67.62 89 THR A N 1
ATOM 709 C CA . THR A 1 89 ? -3.350 24.871 16.175 1.00 67.62 89 THR A CA 1
ATOM 710 C C . THR A 1 89 ? -3.526 23.934 14.971 1.00 67.62 89 THR A C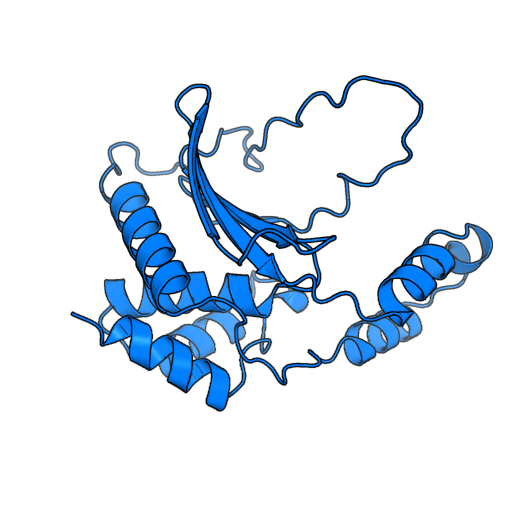 1
ATOM 712 O O . THR A 1 89 ? -2.549 23.320 14.526 1.00 67.62 89 THR A O 1
ATOM 715 N N . PRO A 1 90 ? -4.730 23.844 14.376 1.00 57.69 90 PRO A N 1
ATOM 716 C CA . PRO A 1 90 ? -4.949 23.087 13.140 1.00 57.69 90 PRO A CA 1
ATOM 717 C C . PRO A 1 90 ? -3.989 23.477 12.007 1.00 57.69 90 PRO A C 1
ATOM 719 O O . PRO A 1 90 ? -3.592 22.635 11.210 1.00 57.69 90 PRO A O 1
ATOM 722 N N . GLU A 1 91 ? -3.571 24.740 11.969 1.00 55.66 91 GLU A N 1
ATOM 723 C CA . GLU A 1 91 ? -2.630 25.294 10.994 1.00 55.66 91 GLU A CA 1
ATOM 724 C C . GLU A 1 91 ? -1.196 24.812 11.249 1.00 55.66 91 GLU A C 1
ATOM 726 O O . GLU A 1 91 ? -0.482 24.427 10.327 1.00 55.66 91 GLU A O 1
ATOM 731 N N . THR A 1 92 ? -0.790 24.732 12.517 1.00 60.38 92 THR A N 1
ATOM 732 C CA . THR A 1 92 ? 0.483 24.124 12.920 1.00 60.38 92 THR A CA 1
ATOM 733 C C . THR A 1 92 ? 0.490 22.625 12.626 1.00 60.38 92 THR A C 1
ATOM 735 O O . THR A 1 92 ? 1.471 22.122 12.088 1.00 60.38 92 THR A O 1
ATOM 738 N N . ALA A 1 93 ? -0.610 21.919 12.902 1.00 55.28 93 ALA A N 1
ATOM 739 C CA . ALA A 1 93 ? -0.762 20.509 12.548 1.00 55.28 93 ALA A CA 1
ATOM 740 C C . ALA A 1 93 ? -0.705 20.295 11.028 1.00 55.28 93 ALA A C 1
ATOM 742 O O . ALA A 1 93 ? -0.057 19.355 10.572 1.00 55.28 93 ALA A O 1
ATOM 743 N N . TYR A 1 94 ? -1.330 21.181 10.247 1.00 51.28 94 TYR A N 1
ATOM 744 C CA . TYR A 1 94 ? -1.287 21.161 8.787 1.00 51.28 94 TYR A CA 1
ATOM 745 C C . TYR A 1 94 ? 0.126 21.410 8.250 1.00 51.28 94 TYR A C 1
ATOM 747 O O . TYR A 1 94 ? 0.583 20.658 7.400 1.00 51.28 94 TYR A O 1
ATOM 755 N N . ASN A 1 95 ? 0.846 22.401 8.779 1.00 54.03 95 ASN A N 1
ATOM 756 C CA . ASN A 1 95 ? 2.224 22.695 8.375 1.00 54.03 95 ASN A CA 1
ATOM 757 C C . ASN A 1 95 ? 3.186 21.569 8.760 1.00 54.03 95 ASN A C 1
ATOM 759 O O . ASN A 1 95 ? 4.028 21.186 7.957 1.00 54.03 95 ASN A O 1
ATOM 763 N N . ILE A 1 96 ? 3.008 20.976 9.944 1.00 57.12 96 ILE A N 1
ATOM 764 C CA . ILE A 1 96 ? 3.734 19.769 10.347 1.00 57.12 96 ILE A CA 1
ATOM 765 C C . ILE A 1 96 ? 3.428 18.638 9.359 1.00 57.12 96 ILE A C 1
ATOM 767 O O . ILE A 1 96 ? 4.360 18.016 8.870 1.00 57.12 96 ILE A O 1
ATOM 771 N N . CYS A 1 97 ? 2.154 18.430 8.995 1.00 51.50 97 CYS A N 1
ATOM 772 C CA . CYS A 1 97 ? 1.732 17.457 7.981 1.00 51.50 97 CYS A CA 1
ATOM 773 C C . CYS A 1 97 ? 2.342 17.723 6.587 1.00 51.50 97 CYS A C 1
ATOM 775 O O . CYS A 1 97 ? 2.716 16.778 5.899 1.00 51.50 97 CYS A O 1
ATOM 777 N N . ALA A 1 98 ? 2.452 18.988 6.183 1.00 51.22 98 ALA A N 1
ATOM 778 C CA . ALA A 1 98 ? 2.987 19.412 4.891 1.00 51.22 98 ALA A CA 1
ATOM 779 C C . ALA A 1 98 ? 4.524 19.325 4.814 1.00 51.22 98 ALA A C 1
ATOM 781 O O . ALA A 1 98 ? 5.068 19.067 3.742 1.00 51.22 98 ALA A O 1
ATOM 782 N N . ASP A 1 99 ? 5.222 19.480 5.943 1.00 50.94 99 ASP A N 1
ATOM 783 C CA . ASP A 1 99 ? 6.677 19.305 6.051 1.00 50.94 99 ASP A CA 1
ATOM 784 C C . ASP A 1 99 ? 7.115 17.825 6.024 1.00 50.94 99 ASP A C 1
ATOM 786 O O . ASP A 1 99 ? 8.299 17.548 5.821 1.00 50.94 99 ASP A O 1
ATOM 790 N N . PHE A 1 100 ? 6.192 16.856 6.145 1.00 54.84 100 PHE A N 1
ATOM 791 C CA . PHE A 1 100 ? 6.461 15.430 5.865 1.00 54.84 100 PHE A CA 1
ATOM 792 C C . PHE A 1 100 ? 6.502 15.117 4.360 1.00 54.84 100 PHE A C 1
ATOM 794 O O . PHE A 1 100 ? 6.097 14.031 3.942 1.00 54.84 100 PHE A O 1
ATOM 801 N N . ASN A 1 101 ? 6.987 16.042 3.530 1.00 51.06 101 ASN A N 1
ATOM 802 C CA . ASN A 1 101 ? 7.292 15.729 2.139 1.00 51.06 101 ASN A CA 1
ATOM 803 C C . ASN A 1 101 ? 8.222 14.508 2.097 1.00 51.06 101 ASN A C 1
ATOM 805 O O . ASN A 1 101 ? 9.296 14.515 2.704 1.00 51.06 101 ASN A O 1
ATOM 809 N N . ASP A 1 102 ? 7.772 13.460 1.404 1.00 56.97 102 ASP A N 1
ATOM 810 C CA . ASP A 1 102 ? 8.483 12.195 1.253 1.00 56.97 102 ASP A CA 1
ATOM 811 C C . ASP A 1 102 ? 9.932 12.477 0.805 1.00 56.97 102 ASP A C 1
ATOM 813 O O . ASP A 1 102 ? 10.130 13.035 -0.280 1.00 56.97 102 ASP A O 1
ATOM 817 N N . PRO A 1 103 ? 10.965 12.124 1.597 1.00 54.38 103 PRO A N 1
ATOM 818 C CA . PRO A 1 103 ? 12.358 12.360 1.218 1.00 54.38 103 PRO A CA 1
ATOM 819 C C . PRO A 1 103 ? 12.758 11.612 -0.063 1.00 54.38 103 PRO A C 1
ATOM 821 O O . PRO A 1 103 ? 13.762 11.963 -0.681 1.00 54.38 103 PRO A O 1
ATOM 824 N N . HIS A 1 104 ? 11.978 10.610 -0.482 1.00 59.16 104 HIS A N 1
ATOM 825 C CA . HIS A 1 104 ? 12.156 9.881 -1.736 1.00 59.16 104 HIS A CA 1
ATOM 826 C C . HIS A 1 104 ? 11.319 10.442 -2.886 1.00 59.16 104 HIS A C 1
ATOM 828 O O . HIS A 1 104 ? 11.221 9.807 -3.934 1.00 59.16 104 HIS A O 1
ATOM 834 N N . GLY A 1 105 ? 10.705 11.614 -2.698 1.00 73.75 105 GLY A N 1
ATOM 835 C CA . GLY A 1 105 ? 9.959 12.307 -3.739 1.00 73.75 105 GLY A CA 1
ATOM 836 C C . GLY A 1 105 ? 8.827 11.460 -4.307 1.00 73.75 105 GLY A C 1
ATOM 837 O O . GLY A 1 105 ? 8.625 11.494 -5.510 1.00 73.75 105 GLY A O 1
ATOM 838 N N . GLY A 1 106 ? 8.148 10.659 -3.479 1.00 83.88 106 GLY A N 1
ATOM 839 C CA . GLY A 1 106 ? 7.005 9.835 -3.881 1.00 83.88 106 GLY A CA 1
ATOM 840 C C . GLY A 1 106 ? 7.348 8.545 -4.633 1.00 83.88 106 GLY A C 1
ATOM 841 O O . GLY A 1 106 ? 6.491 7.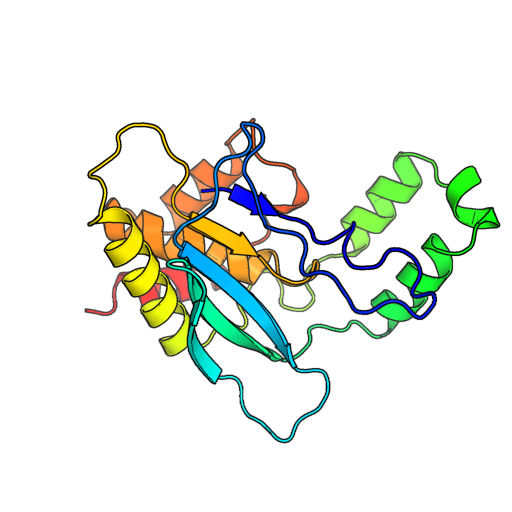989 -5.320 1.00 83.88 106 GLY A O 1
ATOM 842 N N . ILE A 1 107 ? 8.582 8.052 -4.510 1.00 89.12 107 ILE A N 1
ATOM 843 C CA . ILE A 1 107 ? 9.014 6.769 -5.080 1.00 89.12 107 ILE A CA 1
ATOM 844 C C . ILE A 1 107 ? 8.953 5.675 -4.003 1.00 89.12 107 ILE A C 1
ATOM 846 O O . ILE A 1 107 ? 9.368 5.878 -2.858 1.00 89.12 107 ILE A O 1
ATOM 850 N N . THR A 1 108 ? 8.436 4.496 -4.360 1.00 90.50 108 THR A N 1
ATOM 851 C CA . THR A 1 108 ? 8.403 3.343 -3.449 1.00 90.50 108 THR A CA 1
ATOM 852 C C . THR A 1 108 ? 9.803 2.796 -3.160 1.00 90.50 108 THR A C 1
ATOM 854 O O . THR A 1 108 ? 10.672 2.753 -4.028 1.00 90.50 108 THR A O 1
ATOM 857 N N . LEU A 1 109 ? 10.012 2.348 -1.924 1.00 88.94 109 LEU A N 1
ATOM 858 C CA . LEU A 1 109 ? 11.196 1.617 -1.475 1.00 88.94 109 LEU A CA 1
ATOM 859 C C . LEU A 1 109 ? 11.044 0.101 -1.625 1.00 88.94 109 LEU A C 1
ATOM 8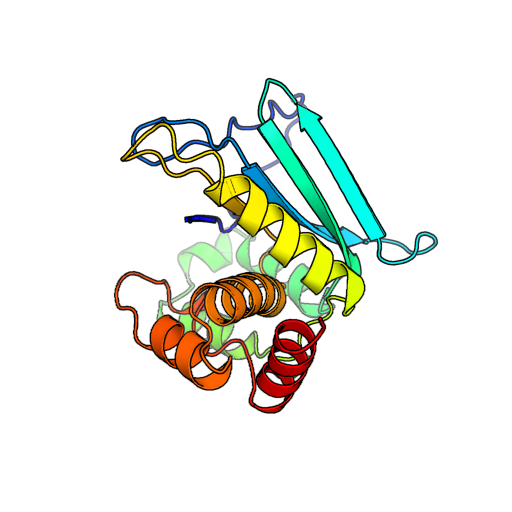61 O O . LEU A 1 109 ? 11.987 -0.644 -1.349 1.00 88.94 109 LEU A O 1
ATOM 865 N N . LEU A 1 110 ? 9.864 -0.369 -2.030 1.00 90.69 110 LEU A N 1
ATOM 866 C CA . LEU A 1 110 ? 9.638 -1.776 -2.303 1.00 90.69 110 LEU A CA 1
ATOM 867 C C . LEU A 1 110 ? 10.443 -2.181 -3.532 1.00 90.69 110 LEU A C 1
ATOM 869 O O . LEU A 1 110 ? 10.346 -1.582 -4.602 1.00 90.69 110 LEU A O 1
ATOM 873 N N . SER A 1 111 ? 11.210 -3.256 -3.391 1.00 91.88 111 SER A N 1
ATOM 874 C CA . SER A 1 111 ? 11.797 -3.912 -4.555 1.00 91.88 111 SER A CA 1
ATOM 875 C C . SER A 1 111 ? 10.699 -4.422 -5.494 1.00 91.88 111 SER A C 1
ATOM 877 O O . SER A 1 111 ? 9.602 -4.775 -5.049 1.00 91.88 111 SER A O 1
ATOM 879 N N . LEU A 1 112 ? 11.019 -4.565 -6.785 1.00 92.88 112 LEU A N 1
ATOM 880 C CA . LEU A 1 112 ? 10.115 -5.173 -7.767 1.00 92.88 112 LEU A CA 1
ATOM 881 C C . LEU A 1 112 ? 9.558 -6.515 -7.265 1.00 92.88 112 LEU A C 1
ATOM 883 O O . LEU A 1 112 ? 8.354 -6.747 -7.303 1.00 92.88 112 LEU A O 1
ATOM 887 N N . ARG A 1 113 ? 10.415 -7.367 -6.686 1.00 93.69 113 ARG A N 1
ATOM 888 C CA . ARG A 1 113 ? 9.999 -8.641 -6.082 1.00 93.69 113 ARG A CA 1
ATOM 889 C C . ARG A 1 113 ? 8.943 -8.450 -4.992 1.00 93.69 113 ARG A C 1
ATOM 891 O O . ARG A 1 113 ? 7.967 -9.187 -4.973 1.00 93.69 113 ARG A O 1
ATOM 898 N N . GLN A 1 114 ? 9.126 -7.495 -4.083 1.00 93.81 114 GLN A N 1
ATOM 899 C CA . GLN A 1 114 ? 8.155 -7.229 -3.019 1.00 93.81 114 GLN A CA 1
ATOM 900 C C . GLN A 1 114 ? 6.817 -6.740 -3.580 1.00 93.81 114 GLN A C 1
ATOM 902 O O . GLN A 1 114 ? 5.777 -7.213 -3.127 1.00 93.81 114 GLN A O 1
ATOM 907 N N . MET A 1 115 ? 6.835 -5.867 -4.594 1.00 93.94 115 MET A N 1
ATOM 908 C CA . MET A 1 115 ? 5.612 -5.427 -5.274 1.00 93.94 115 MET A CA 1
ATOM 909 C C . MET A 1 115 ? 4.871 -6.591 -5.941 1.00 93.94 115 MET A C 1
ATOM 911 O O . MET A 1 115 ? 3.658 -6.712 -5.776 1.00 93.94 115 MET A O 1
ATOM 915 N N . LEU A 1 116 ? 5.587 -7.474 -6.643 1.00 94.62 116 LEU A N 1
ATOM 916 C CA . LEU A 1 116 ? 4.993 -8.645 -7.296 1.00 94.62 116 LEU A CA 1
ATOM 917 C C . LEU A 1 116 ? 4.385 -9.617 -6.280 1.00 94.62 116 LEU A C 1
ATOM 919 O O . LEU A 1 116 ? 3.238 -10.027 -6.441 1.00 94.62 116 LEU A O 1
ATOM 923 N N . MET A 1 117 ? 5.105 -9.914 -5.195 1.00 94.81 117 MET A N 1
ATOM 924 C CA . MET A 1 117 ? 4.598 -10.779 -4.125 1.00 94.81 117 MET A CA 1
ATOM 925 C C . MET A 1 117 ? 3.347 -10.192 -3.459 1.00 94.81 117 MET A C 1
ATOM 927 O O . MET A 1 117 ? 2.397 -10.919 -3.180 1.00 94.81 117 MET A O 1
ATOM 931 N N . ALA A 1 118 ? 3.318 -8.876 -3.230 1.00 93.75 118 ALA A N 1
ATOM 932 C CA . ALA A 1 118 ? 2.158 -8.193 -2.664 1.00 93.75 118 ALA A CA 1
ATOM 933 C C . ALA A 1 118 ? 0.942 -8.231 -3.602 1.00 93.75 118 ALA A C 1
ATOM 935 O O . ALA A 1 118 ? -0.171 -8.522 -3.165 1.00 93.75 118 ALA A O 1
ATOM 936 N N . ARG A 1 119 ? 1.161 -7.997 -4.901 1.00 92.88 119 ARG A N 1
ATOM 937 C CA . ARG A 1 119 ? 0.139 -8.095 -5.953 1.00 92.88 119 ARG A CA 1
ATOM 938 C C . ARG A 1 119 ? -0.471 -9.495 -6.023 1.00 92.88 119 ARG A C 1
ATOM 940 O O . ARG A 1 119 ? -1.694 -9.631 -6.067 1.00 92.88 119 ARG A O 1
ATOM 947 N N . GLU A 1 120 ? 0.365 -10.529 -6.038 1.00 91.94 120 GLU A N 1
ATOM 948 C CA . GLU A 1 120 ? -0.078 -11.927 -6.093 1.00 91.94 120 GLU A CA 1
ATOM 949 C C . GLU A 1 120 ? -0.852 -12.319 -4.835 1.00 91.94 120 GLU A C 1
ATOM 951 O O . GLU A 1 120 ? -1.932 -12.897 -4.931 1.00 91.94 120 GLU A O 1
ATOM 956 N N . PHE A 1 121 ? -0.369 -11.906 -3.665 1.00 92.31 121 PHE A N 1
ATOM 957 C CA . PHE A 1 121 ? -1.056 -12.139 -2.400 1.00 92.31 121 PHE A CA 1
ATOM 958 C C . PHE A 1 121 ? -2.448 -11.488 -2.353 1.00 92.31 121 PHE A C 1
ATOM 960 O O . PHE A 1 121 ? -3.411 -12.133 -1.943 1.00 92.31 121 PHE A O 1
ATOM 967 N N . LEU A 1 122 ? -2.597 -10.244 -2.831 1.00 90.12 122 LEU A N 1
ATOM 968 C CA . LEU A 1 122 ? -3.914 -9.593 -2.955 1.00 90.12 122 LEU A CA 1
ATOM 969 C C . LEU A 1 122 ? -4.823 -10.292 -3.975 1.00 90.12 122 LEU A C 1
ATOM 971 O O . LEU A 1 122 ? -6.044 -10.337 -3.805 1.00 90.12 122 LEU A O 1
ATOM 975 N N . SER A 1 123 ? -4.238 -10.862 -5.027 1.00 87.88 123 SER A N 1
ATOM 976 C CA . SER A 1 123 ? -4.985 -11.630 -6.027 1.00 87.88 123 SER A CA 1
ATOM 977 C C . SER A 1 123 ? -5.513 -12.943 -5.443 1.00 87.88 123 SER A C 1
ATOM 979 O O . SER A 1 123 ? -6.637 -13.332 -5.736 1.00 87.88 123 SER A O 1
ATOM 981 N N . TRP A 1 124 ? -4.759 -13.601 -4.560 1.00 84.38 124 TRP A N 1
ATOM 982 C CA . TRP A 1 124 ? -5.251 -14.771 -3.824 1.00 84.38 124 TRP A CA 1
ATOM 983 C C . TRP A 1 124 ? -6.325 -14.404 -2.808 1.00 84.38 124 TRP A C 1
ATOM 985 O O . TRP A 1 124 ? -7.364 -15.057 -2.767 1.00 84.38 124 TRP A O 1
ATOM 995 N N . ALA A 1 125 ? -6.133 -13.300 -2.082 1.00 82.31 125 ALA A N 1
ATOM 996 C CA . ALA A 1 125 ? -7.127 -12.798 -1.138 1.00 82.31 125 ALA A CA 1
ATOM 997 C C . ALA A 1 125 ? -8.491 -12.547 -1.802 1.00 82.31 125 ALA A C 1
ATOM 999 O O . ALA A 1 125 ? -9.526 -12.755 -1.180 1.00 82.31 125 ALA A O 1
ATOM 1000 N N . SER A 1 126 ? -8.492 -12.125 -3.071 1.00 74.12 126 SER A N 1
ATOM 1001 C CA . SER A 1 126 ? -9.705 -11.913 -3.870 1.00 74.12 126 SER A CA 1
ATOM 1002 C C . SER A 1 126 ? -10.204 -13.153 -4.622 1.00 74.12 126 SER A C 1
ATOM 1004 O O . SER A 1 126 ? -11.294 -13.117 -5.182 1.00 74.12 126 SER A O 1
ATOM 1006 N N . ALA A 1 127 ? -9.470 -14.264 -4.650 1.00 70.19 127 ALA A N 1
ATOM 1007 C CA . ALA A 1 127 ? -9.983 -15.517 -5.208 1.00 70.19 127 ALA A CA 1
ATOM 1008 C C . ALA A 1 127 ? -10.922 -16.235 -4.219 1.00 70.19 127 ALA A C 1
ATOM 1010 O O . ALA A 1 127 ? -11.890 -16.868 -4.638 1.00 70.19 127 ALA A O 1
ATOM 1011 N N . ASP A 1 128 ? -10.704 -16.057 -2.912 1.00 60.84 128 ASP A N 1
ATOM 1012 C CA . ASP A 1 128 ? -11.527 -16.611 -1.824 1.00 60.84 128 ASP A CA 1
ATOM 1013 C C . ASP A 1 128 ? -12.817 -15.804 -1.545 1.00 60.84 128 ASP A C 1
ATOM 1015 O O . ASP A 1 128 ? -13.348 -15.781 -0.429 1.00 60.84 128 ASP A O 1
ATOM 1019 N N . ILE A 1 129 ? -13.387 -15.141 -2.563 1.00 55.69 129 ILE A N 1
ATOM 1020 C CA . ILE A 1 129 ? -14.687 -14.446 -2.483 1.00 55.69 129 ILE A CA 1
ATOM 1021 C C . ILE A 1 129 ? -15.819 -15.487 -2.451 1.00 55.69 129 ILE A C 1
ATOM 1023 O O . ILE A 1 129 ? -16.601 -15.642 -3.385 1.00 55.69 129 ILE A O 1
ATOM 1027 N N . GLN A 1 130 ? -15.916 -16.231 -1.351 1.00 52.03 130 GLN A N 1
ATOM 1028 C CA . GLN A 1 130 ? -17.105 -17.017 -1.014 1.00 52.03 130 GLN A CA 1
ATOM 1029 C C . GLN A 1 130 ? -18.106 -16.211 -0.168 1.00 52.03 130 GLN A C 1
ATOM 1031 O O . GLN A 1 130 ? -19.260 -16.613 -0.041 1.00 52.03 130 GLN A O 1
ATOM 1036 N N . PHE A 1 131 ? -17.708 -15.046 0.362 1.00 51.59 131 PHE A N 1
ATOM 1037 C CA . PHE A 1 131 ? -18.545 -14.218 1.234 1.00 51.59 131 PHE A CA 1
ATOM 1038 C C . PHE A 1 131 ? -18.738 -12.807 0.663 1.00 51.59 131 PHE A C 1
ATOM 1040 O O . PHE A 1 131 ? -17.897 -11.932 0.880 1.00 51.59 131 PHE A O 1
ATOM 1047 N N . PRO A 1 132 ? -19.838 -12.545 -0.066 1.00 49.97 132 PRO A N 1
ATOM 1048 C CA . PRO A 1 132 ? -20.176 -11.190 -0.483 1.00 49.97 132 PRO A CA 1
ATOM 1049 C C . PRO A 1 132 ? -20.440 -10.321 0.758 1.00 49.97 132 PRO A C 1
ATOM 1051 O O . PRO A 1 132 ? -21.426 -10.520 1.463 1.00 49.97 132 PRO A O 1
ATOM 1054 N N . GLY A 1 133 ? -19.548 -9.361 1.025 1.00 53.81 133 GLY A N 1
ATOM 1055 C CA . GLY A 1 133 ? -19.748 -8.313 2.034 1.00 53.81 133 GLY A CA 1
ATOM 1056 C C . GLY A 1 133 ? -18.722 -8.224 3.168 1.00 53.81 133 GLY A C 1
ATOM 1057 O O . GLY A 1 133 ? -18.854 -7.316 3.983 1.00 53.81 133 GLY A O 1
ATOM 1058 N N . SER A 1 134 ? -17.710 -9.096 3.247 1.00 56.94 134 SER A N 1
ATOM 1059 C CA . SER A 1 134 ? -16.634 -8.963 4.244 1.00 56.94 134 SER A CA 1
ATOM 1060 C C . SER A 1 134 ? -15.407 -8.246 3.674 1.00 56.94 134 SER A C 1
ATOM 1062 O O . SER A 1 134 ? -15.013 -8.450 2.524 1.00 56.94 134 SER A O 1
ATOM 1064 N N . VAL A 1 135 ? -14.780 -7.378 4.473 1.00 60.56 135 VAL A N 1
ATOM 1065 C CA . VAL A 1 135 ? -13.496 -6.771 4.099 1.00 60.56 135 VAL A CA 1
ATOM 1066 C C . VAL A 1 135 ? -12.395 -7.809 4.311 1.00 60.56 135 VAL A C 1
ATOM 1068 O O . VAL A 1 135 ? -12.041 -8.124 5.439 1.00 60.56 135 VAL A O 1
ATOM 1071 N N . GLN A 1 136 ? -11.851 -8.354 3.222 1.00 71.88 136 GLN A N 1
ATOM 1072 C CA . GLN A 1 136 ? -10.925 -9.493 3.301 1.00 71.88 136 GLN A CA 1
ATOM 1073 C C . GLN A 1 136 ? -9.457 -9.094 3.507 1.00 71.88 136 GLN A C 1
ATOM 1075 O O . GLN A 1 136 ? -8.698 -9.870 4.079 1.00 71.88 136 GLN A O 1
ATOM 1080 N N . ALA A 1 137 ? -9.066 -7.888 3.080 1.00 79.75 137 ALA A N 1
ATOM 1081 C CA . ALA A 1 137 ? -7.673 -7.442 3.093 1.00 79.75 137 ALA A CA 1
ATOM 1082 C C . ALA A 1 137 ? -7.471 -6.124 3.858 1.00 79.75 137 ALA A C 1
ATOM 1084 O O . ALA A 1 137 ? -8.100 -5.105 3.530 1.00 79.75 137 ALA A O 1
ATOM 1085 N N . LEU A 1 138 ? -6.551 -6.152 4.823 1.00 85.19 138 LEU A N 1
ATOM 1086 C CA . LEU A 1 138 ? -6.001 -4.991 5.524 1.00 85.19 138 LEU A CA 1
ATOM 1087 C C . LEU A 1 138 ? -4.551 -4.771 5.085 1.00 85.19 138 LEU A C 1
ATOM 1089 O O . LEU A 1 138 ? -3.775 -5.721 4.992 1.00 85.19 138 LEU A O 1
ATOM 1093 N N . ILE A 1 139 ? -4.180 -3.520 4.828 1.00 86.75 139 ILE A N 1
ATOM 1094 C CA . ILE A 1 139 ? -2.794 -3.150 4.537 1.00 86.75 139 ILE A CA 1
ATOM 1095 C C . ILE A 1 139 ? -2.333 -2.210 5.648 1.00 86.75 139 ILE A C 1
ATOM 1097 O O . ILE A 1 139 ? -2.957 -1.174 5.877 1.00 86.75 139 ILE A O 1
ATOM 1101 N N . THR A 1 140 ? -1.255 -2.580 6.339 1.00 84.56 140 THR A N 1
ATOM 1102 C CA . THR A 1 140 ? -0.672 -1.833 7.462 1.00 84.56 140 THR A CA 1
ATOM 1103 C C . THR A 1 140 ? 0.792 -1.500 7.187 1.00 84.56 140 THR A C 1
ATOM 1105 O O . THR A 1 140 ? 1.520 -2.278 6.566 1.00 84.56 140 THR A O 1
ATOM 1108 N N . ALA A 1 141 ? 1.227 -0.312 7.600 1.00 79.56 141 ALA A N 1
ATOM 1109 C CA . ALA A 1 141 ? 2.617 0.119 7.506 1.00 79.56 141 ALA A CA 1
ATOM 1110 C C . ALA A 1 141 ? 2.907 1.186 8.562 1.00 79.56 141 ALA A C 1
ATOM 1112 O O . ALA A 1 141 ? 1.977 1.822 9.064 1.00 79.56 141 ALA A O 1
ATOM 1113 N N . PRO A 1 142 ? 4.190 1.441 8.868 1.00 72.94 142 PRO A N 1
ATOM 1114 C CA . PRO A 1 142 ? 4.555 2.617 9.628 1.00 72.94 142 PRO A CA 1
ATOM 1115 C C . PRO A 1 142 ? 4.162 3.883 8.857 1.00 72.94 142 PRO A C 1
ATOM 1117 O O . PRO A 1 142 ? 4.109 3.903 7.624 1.00 72.94 142 PRO A O 1
ATOM 1120 N N . ARG A 1 143 ? 3.888 4.949 9.608 1.00 68.38 143 ARG A N 1
ATOM 1121 C CA . ARG A 1 143 ? 3.288 6.193 9.106 1.00 68.38 143 ARG A CA 1
ATOM 1122 C C . ARG A 1 143 ? 4.050 6.849 7.949 1.00 68.38 143 ARG A C 1
ATOM 1124 O O . ARG A 1 143 ? 3.449 7.520 7.119 1.00 68.38 143 ARG A O 1
ATOM 1131 N N . ASP A 1 144 ? 5.361 6.662 7.885 1.00 69.38 144 ASP A N 1
ATOM 1132 C CA . ASP A 1 144 ? 6.251 7.223 6.867 1.00 69.38 144 ASP A CA 1
ATOM 1133 C C . ASP A 1 144 ? 6.285 6.424 5.551 1.00 69.38 144 ASP A C 1
ATOM 1135 O O . ASP A 1 144 ? 6.927 6.852 4.591 1.00 69.38 144 ASP A O 1
ATOM 1139 N N . HIS A 1 145 ? 5.553 5.311 5.465 1.00 80.38 145 HIS A N 1
ATOM 1140 C CA . HIS A 1 145 ? 5.534 4.403 4.315 1.00 80.38 145 HIS A CA 1
ATOM 1141 C C . HIS A 1 145 ? 4.227 4.444 3.504 1.00 80.38 145 HIS A C 1
ATOM 1143 O O . HIS A 1 145 ? 3.887 3.482 2.810 1.00 80.38 145 HIS A O 1
ATOM 1149 N N . CYS A 1 146 ? 3.496 5.564 3.536 1.00 83.38 146 CYS A N 1
ATOM 1150 C CA . CYS A 1 146 ? 2.257 5.728 2.767 1.00 83.38 146 CYS A CA 1
ATOM 1151 C C . CYS A 1 146 ? 2.459 5.501 1.257 1.00 83.38 146 CYS A C 1
ATOM 1153 O O . CYS A 1 146 ? 1.665 4.799 0.631 1.00 83.38 146 CYS A O 1
ATOM 1155 N N . THR A 1 147 ? 3.565 5.994 0.695 1.00 89.31 147 THR A N 1
ATOM 1156 C CA . THR A 1 147 ? 3.963 5.776 -0.703 1.00 89.31 147 THR A CA 1
ATOM 1157 C C . THR A 1 147 ? 4.060 4.293 -1.042 1.00 89.31 147 THR A C 1
ATOM 1159 O O . THR A 1 147 ? 3.569 3.867 -2.085 1.00 89.31 147 THR A O 1
ATOM 1162 N N . ASP A 1 148 ? 4.638 3.482 -0.153 1.00 90.50 148 ASP A N 1
ATOM 1163 C CA . ASP A 1 148 ? 4.799 2.041 -0.356 1.00 90.50 148 ASP A CA 1
ATOM 1164 C C . ASP A 1 148 ? 3.443 1.322 -0.331 1.00 90.50 148 ASP A C 1
ATOM 1166 O O . ASP A 1 148 ? 3.165 0.470 -1.175 1.00 90.50 148 ASP A O 1
ATOM 1170 N N . MET A 1 149 ? 2.551 1.724 0.578 1.00 89.81 149 MET A N 1
ATOM 1171 C CA . MET A 1 149 ? 1.193 1.176 0.664 1.00 89.81 149 MET A CA 1
ATOM 1172 C C . MET A 1 149 ? 0.370 1.495 -0.579 1.00 89.81 149 MET A C 1
ATOM 1174 O O . MET A 1 149 ? -0.224 0.600 -1.181 1.00 89.81 149 MET A O 1
ATOM 1178 N N . VAL A 1 150 ? 0.353 2.762 -0.990 1.00 92.00 150 VAL A N 1
ATOM 1179 C CA . VAL A 1 150 ? -0.382 3.192 -2.182 1.00 92.00 150 VAL A CA 1
ATOM 1180 C C . VAL A 1 150 ? 0.221 2.572 -3.441 1.00 92.00 150 VAL A C 1
ATOM 1182 O O . VAL A 1 150 ? -0.527 2.222 -4.349 1.00 92.00 150 VAL A O 1
ATOM 1185 N N . SER A 1 151 ? 1.533 2.322 -3.475 1.00 94.69 151 SER A N 1
ATOM 1186 C CA . SER A 1 151 ? 2.184 1.604 -4.578 1.00 94.69 151 SER A CA 1
ATOM 1187 C C . SER A 1 151 ? 1.735 0.146 -4.677 1.00 94.69 151 SER A C 1
ATOM 1189 O O . SER A 1 151 ? 1.414 -0.315 -5.771 1.00 94.69 151 SER A O 1
ATOM 1191 N N . VAL A 1 152 ? 1.629 -0.575 -3.552 1.00 94.25 152 VAL A N 1
ATOM 1192 C CA . VAL A 1 152 ? 1.087 -1.949 -3.523 1.00 94.25 152 VAL A CA 1
ATOM 1193 C C . VAL A 1 152 ? -0.348 -1.982 -4.042 1.00 94.25 152 VAL A C 1
ATOM 1195 O O . VAL A 1 152 ? -0.684 -2.800 -4.901 1.00 94.25 152 VAL A O 1
ATOM 1198 N N . VAL A 1 153 ? -1.193 -1.076 -3.547 1.00 92.81 153 VAL A N 1
ATOM 1199 C CA . VAL A 1 153 ? -2.606 -1.009 -3.938 1.00 92.81 153 VAL A CA 1
ATOM 1200 C C . VAL A 1 153 ? -2.763 -0.605 -5.395 1.00 92.81 153 VAL A C 1
ATOM 1202 O O . VAL A 1 153 ? -3.511 -1.250 -6.128 1.00 92.81 153 VAL A O 1
ATOM 1205 N N . GLY A 1 154 ? -2.030 0.419 -5.828 1.00 94.75 154 GLY A N 1
ATOM 1206 C CA . GLY A 1 154 ? -2.001 0.880 -7.209 1.00 94.75 154 GLY A CA 1
ATOM 1207 C C . GLY A 1 154 ? -1.567 -0.230 -8.162 1.00 94.75 154 GLY A C 1
ATOM 1208 O O . GLY A 1 154 ? -2.255 -0.476 -9.148 1.00 94.75 154 GLY A O 1
ATOM 1209 N N . CYS A 1 155 ? -0.498 -0.960 -7.827 1.00 95.94 155 CYS A N 1
ATOM 1210 C CA . CYS A 1 155 ? -0.013 -2.104 -8.601 1.00 95.94 155 CYS A CA 1
ATOM 1211 C C . CYS A 1 155 ? -1.082 -3.199 -8.732 1.00 95.94 155 CYS A C 1
ATOM 1213 O O . CYS A 1 155 ? -1.396 -3.644 -9.837 1.00 95.94 155 CYS A O 1
ATOM 1215 N N . TYR A 1 156 ? -1.690 -3.601 -7.613 1.00 94.31 156 TYR A N 1
ATOM 1216 C CA . TYR A 1 156 ? -2.738 -4.619 -7.608 1.00 94.31 156 TYR A CA 1
ATOM 1217 C C . TYR A 1 156 ? -3.963 -4.213 -8.431 1.00 94.31 156 TYR A C 1
ATOM 1219 O O . TYR A 1 156 ? -4.410 -4.972 -9.290 1.00 94.31 156 TYR A O 1
ATOM 1227 N N . LEU A 1 157 ? -4.495 -3.010 -8.208 1.00 93.31 157 LEU A N 1
ATOM 1228 C CA . LEU A 1 157 ? -5.686 -2.532 -8.907 1.00 93.31 157 LEU A CA 1
ATOM 1229 C C . LEU A 1 157 ? -5.423 -2.311 -10.400 1.00 93.31 157 LEU A C 1
ATOM 1231 O O . LEU A 1 157 ? -6.274 -2.654 -11.220 1.00 93.31 157 LEU A O 1
ATOM 1235 N N . ALA A 1 158 ? -4.253 -1.791 -10.776 1.00 94.88 158 ALA A N 1
ATOM 1236 C CA . ALA A 1 158 ? -3.860 -1.642 -12.177 1.00 94.88 158 ALA A CA 1
ATOM 1237 C C . ALA A 1 158 ? -3.765 -3.005 -12.873 1.00 94.88 158 ALA A C 1
ATOM 1239 O O . ALA A 1 158 ? -4.347 -3.194 -13.943 1.00 94.88 158 ALA A O 1
ATOM 1240 N N . HIS A 1 159 ? -3.140 -3.988 -12.219 1.00 93.56 159 HIS A N 1
ATOM 1241 C CA . HIS A 1 159 ? -3.061 -5.353 -12.729 1.00 93.56 159 HIS A CA 1
ATOM 1242 C C . HIS A 1 159 ? -4.443 -6.003 -12.888 1.00 93.56 159 HIS A C 1
ATOM 1244 O O . HIS A 1 159 ? -4.750 -6.554 -13.947 1.00 93.56 159 HIS A O 1
ATOM 1250 N N . LEU A 1 160 ? -5.293 -5.907 -11.861 1.00 91.19 160 LEU A N 1
ATOM 1251 C CA . LEU A 1 160 ? -6.631 -6.499 -11.854 1.00 91.19 160 LEU A CA 1
ATOM 1252 C C . LEU A 1 160 ? -7.543 -5.866 -12.912 1.00 91.19 160 LEU A C 1
ATOM 1254 O O . LEU A 1 160 ? -8.263 -6.569 -13.618 1.00 91.19 160 LEU A O 1
ATOM 1258 N N . THR A 1 161 ? -7.512 -4.538 -13.029 1.00 92.06 161 THR A N 1
ATOM 1259 C CA . THR A 1 161 ? -8.395 -3.788 -13.936 1.00 92.06 161 THR A CA 1
ATOM 1260 C C . THR A 1 161 ? -7.840 -3.639 -15.352 1.00 92.06 161 THR A C 1
ATOM 1262 O O . THR A 1 161 ? -8.544 -3.122 -16.216 1.00 92.06 161 THR A O 1
ATOM 1265 N N . ARG A 1 162 ? -6.605 -4.101 -15.606 1.00 92.69 162 ARG A N 1
ATOM 1266 C CA . ARG A 1 162 ? -5.884 -3.937 -16.882 1.00 92.69 162 ARG A CA 1
ATOM 1267 C C . ARG A 1 162 ? -5.767 -2.472 -17.321 1.00 92.69 162 ARG A C 1
ATOM 1269 O O . ARG A 1 162 ? -5.771 -2.176 -18.512 1.00 92.69 162 ARG A O 1
ATOM 1276 N N . ASN A 1 163 ? -5.662 -1.565 -16.353 1.00 95.81 163 ASN A N 1
ATOM 1277 C CA . ASN A 1 163 ? -5.461 -0.138 -16.588 1.00 95.81 163 ASN A CA 1
ATOM 1278 C C . ASN A 1 163 ? -4.020 0.269 -16.289 1.00 95.81 163 ASN A C 1
ATOM 1280 O O . ASN A 1 163 ? -3.301 -0.410 -15.558 1.00 95.81 163 ASN A O 1
ATOM 1284 N N . HIS A 1 164 ? -3.627 1.431 -16.807 1.00 96.31 164 HIS A N 1
ATOM 1285 C CA . HIS A 1 164 ? -2.369 2.060 -16.427 1.00 96.31 164 HIS A CA 1
ATOM 1286 C C . HIS A 1 164 ? -2.370 2.487 -14.956 1.00 96.31 164 HIS A C 1
ATOM 1288 O O . HIS A 1 164 ? -3.378 2.978 -14.435 1.00 96.31 164 HIS A O 1
ATOM 1294 N N . ALA A 1 165 ? -1.203 2.377 -14.316 1.00 95.56 165 ALA A N 1
ATOM 1295 C CA . ALA A 1 165 ? -0.990 2.805 -12.937 1.00 95.56 165 ALA A CA 1
ATOM 1296 C C . ALA A 1 165 ? -1.358 4.287 -12.731 1.00 95.56 165 ALA A C 1
ATOM 1298 O O . ALA A 1 165 ? -1.960 4.635 -11.717 1.00 95.56 165 ALA A O 1
ATOM 1299 N N . THR A 1 166 ? -1.095 5.142 -13.726 1.00 96.38 166 THR A N 1
ATOM 1300 C CA . THR A 1 166 ? -1.479 6.567 -13.728 1.00 96.38 166 THR A CA 1
ATOM 1301 C C . THR A 1 166 ? -2.979 6.772 -13.507 1.00 96.38 166 THR A C 1
ATOM 1303 O O . THR A 1 166 ? -3.381 7.597 -12.689 1.00 96.38 166 THR A O 1
ATOM 1306 N N . VAL A 1 167 ? -3.817 5.997 -14.202 1.00 96.38 167 VAL A N 1
ATOM 1307 C CA . VAL A 1 167 ? -5.282 6.104 -14.140 1.00 96.38 167 VAL A CA 1
ATOM 1308 C C . VAL A 1 167 ? -5.794 5.668 -12.772 1.00 96.38 167 VAL A C 1
ATOM 1310 O O . VAL A 1 167 ? -6.631 6.343 -12.176 1.00 96.38 167 VAL A O 1
ATOM 1313 N N . VAL A 1 168 ? -5.267 4.560 -12.254 1.00 95.38 168 VAL A N 1
ATOM 1314 C CA . VAL A 1 168 ? -5.654 4.023 -10.945 1.00 95.38 168 VAL A CA 1
ATOM 1315 C C . VAL A 1 168 ? -5.265 4.978 -9.819 1.00 95.38 168 VAL A C 1
ATOM 1317 O O . VAL A 1 168 ? -6.085 5.274 -8.954 1.00 95.38 168 VAL A O 1
ATOM 1320 N N . LEU A 1 169 ? -4.040 5.506 -9.839 1.00 94.38 169 LEU A N 1
ATOM 1321 C CA . LEU A 1 169 ? -3.577 6.449 -8.819 1.00 94.38 169 LEU A CA 1
ATOM 1322 C C . LEU A 1 169 ? -4.361 7.762 -8.860 1.00 94.38 169 LEU A C 1
ATOM 1324 O O . LEU A 1 169 ? -4.723 8.286 -7.810 1.00 94.38 169 LEU A O 1
ATOM 1328 N N . HIS A 1 170 ? -4.711 8.253 -10.053 1.00 93.62 170 HIS A N 1
ATOM 1329 C CA . HIS A 1 170 ? -5.611 9.396 -10.184 1.00 93.62 170 HIS A CA 1
ATOM 1330 C C . HIS A 1 170 ? -6.967 9.122 -9.514 1.00 93.62 170 HIS A C 1
ATOM 1332 O O . HIS A 1 170 ? -7.475 9.962 -8.776 1.00 93.62 170 HIS A O 1
ATOM 1338 N N . GLN A 1 171 ? -7.557 7.942 -9.724 1.00 93.38 171 GLN A N 1
ATOM 1339 C CA . GLN A 1 171 ? -8.823 7.574 -9.077 1.00 93.38 171 GLN A CA 1
ATOM 1340 C C . GLN A 1 171 ? -8.702 7.492 -7.549 1.00 93.38 171 GLN A C 1
ATOM 1342 O O . GLN A 1 17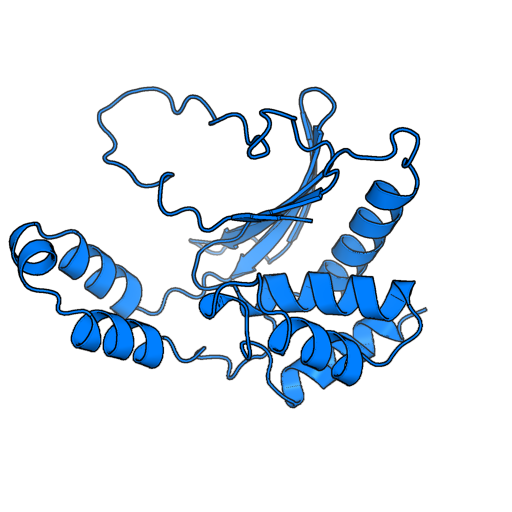1 ? -9.591 7.969 -6.847 1.00 93.38 171 GLN A O 1
ATOM 1347 N N . ILE A 1 172 ? -7.593 6.955 -7.030 1.00 90.38 172 ILE A N 1
ATOM 1348 C CA . ILE A 1 172 ? -7.302 6.933 -5.587 1.00 90.38 172 ILE A CA 1
ATOM 1349 C C . ILE A 1 172 ? -7.224 8.365 -5.030 1.00 90.38 172 ILE A C 1
ATOM 1351 O O . ILE A 1 172 ? -7.805 8.658 -3.986 1.00 90.38 172 ILE A O 1
ATOM 1355 N N . ASN A 1 173 ? -6.562 9.283 -5.735 1.00 89.38 173 ASN A N 1
ATOM 1356 C CA . ASN A 1 173 ? -6.423 10.673 -5.290 1.00 89.38 173 ASN A CA 1
ATOM 1357 C C . ASN A 1 173 ? -7.770 11.424 -5.270 1.00 89.38 173 ASN A C 1
ATOM 1359 O O . ASN A 1 173 ? -8.039 12.202 -4.347 1.00 89.38 173 ASN A O 1
ATOM 1363 N N . GLU A 1 174 ? -8.653 11.143 -6.227 1.00 90.81 174 GLU A N 1
ATOM 1364 C CA . GLU A 1 174 ? -9.987 11.752 -6.316 1.00 90.81 174 GLU A CA 1
ATOM 1365 C C . GLU A 1 174 ? -11.009 11.164 -5.323 1.00 90.81 174 GLU A C 1
ATOM 1367 O O . GLU A 1 174 ? -12.030 11.793 -5.032 1.00 90.81 174 GLU A O 1
ATOM 1372 N N . GLU A 1 175 ? -10.744 9.990 -4.743 1.00 88.69 175 GLU A N 1
ATOM 1373 C CA . GLU A 1 175 ? -11.692 9.299 -3.865 1.00 88.69 175 GLU A CA 1
ATOM 1374 C C . GLU A 1 175 ? -11.947 10.081 -2.566 1.00 88.69 175 GLU A C 1
ATOM 1376 O O . GLU A 1 175 ? -11.056 10.289 -1.739 1.00 88.69 175 GLU A O 1
ATOM 1381 N N . LYS A 1 176 ? -13.186 10.535 -2.359 1.00 82.12 176 LYS A N 1
ATOM 1382 C CA . LYS A 1 176 ? -13.550 11.447 -1.258 1.00 82.12 176 LYS A CA 1
ATOM 1383 C C . LYS A 1 176 ? -13.494 10.786 0.114 1.00 82.12 176 LYS A C 1
ATOM 1385 O O . LYS A 1 176 ? -13.312 11.486 1.105 1.00 82.12 176 LYS A O 1
ATOM 1390 N N . SER A 1 177 ? -13.669 9.469 0.173 1.00 78.75 177 SER A N 1
ATOM 1391 C CA . SER A 1 177 ? -13.640 8.719 1.431 1.00 78.75 177 SER A CA 1
ATOM 1392 C C . SER A 1 177 ? -12.225 8.502 1.982 1.00 78.75 177 SER A C 1
ATOM 1394 O O . SER A 1 177 ? -12.070 8.254 3.179 1.00 78.75 177 SER A O 1
ATOM 1396 N N . LEU A 1 178 ? -11.185 8.633 1.150 1.00 74.12 178 LEU A N 1
ATOM 1397 C CA . LEU A 1 178 ? -9.800 8.469 1.581 1.00 74.12 178 LEU A CA 1
ATOM 1398 C C . LEU A 1 178 ? -9.280 9.714 2.302 1.00 74.12 178 LEU A C 1
ATOM 1400 O O . LEU A 1 178 ? -9.468 10.851 1.862 1.00 74.12 178 LEU A O 1
ATOM 1404 N N . ARG A 1 179 ? -8.566 9.488 3.409 1.00 73.12 179 ARG A N 1
ATOM 1405 C CA . ARG A 1 179 ? -7.870 10.558 4.136 1.00 73.12 179 ARG A CA 1
ATOM 1406 C C . ARG A 1 179 ? -6.771 11.161 3.260 1.00 73.12 179 ARG A C 1
ATOM 1408 O O . ARG A 1 179 ? -6.136 10.453 2.484 1.00 73.12 179 ARG A O 1
ATOM 1415 N N . SER A 1 180 ? -6.506 12.453 3.442 1.00 72.12 180 SER A N 1
ATOM 1416 C CA . SER A 1 180 ? -5.509 13.207 2.667 1.00 72.12 180 SER A CA 1
ATOM 1417 C C . SER A 1 180 ? -4.103 12.604 2.703 1.00 72.12 180 SER A C 1
ATOM 1419 O O . SER A 1 180 ? -3.399 12.692 1.708 1.00 72.12 180 SER A O 1
ATOM 1421 N N . ILE A 1 181 ? -3.719 11.944 3.799 1.00 73.62 181 ILE A N 1
ATOM 1422 C CA . ILE A 1 181 ? -2.405 11.294 3.955 1.00 73.62 181 ILE A CA 1
ATOM 1423 C C . ILE A 1 181 ? -2.141 10.166 2.941 1.00 73.62 181 ILE A C 1
ATOM 1425 O O . ILE A 1 181 ? -0.990 9.825 2.693 1.00 73.62 181 ILE A O 1
ATOM 1429 N N . TRP A 1 182 ? -3.199 9.588 2.362 1.00 80.31 182 TRP A N 1
ATOM 1430 C CA . TRP A 1 182 ? -3.126 8.508 1.370 1.00 80.31 182 TRP A CA 1
ATOM 1431 C C . TRP A 1 182 ? -3.169 9.021 -0.070 1.00 80.31 182 TRP A C 1
ATOM 1433 O O . TRP A 1 182 ? -3.157 8.230 -1.009 1.00 80.31 182 TRP A O 1
ATOM 1443 N N . LYS A 1 183 ? -3.282 10.338 -0.253 1.00 83.38 183 LYS A N 1
ATOM 1444 C CA . LYS A 1 183 ? -3.448 10.975 -1.555 1.00 83.38 183 LYS A CA 1
ATOM 1445 C C . LYS A 1 183 ? -2.159 11.652 -1.971 1.00 83.38 183 LYS A C 1
ATOM 1447 O O . LYS A 1 183 ? -1.453 12.211 -1.140 1.00 83.38 183 LYS A O 1
ATOM 1452 N N . ASN A 1 184 ? -1.896 11.653 -3.273 1.00 85.38 184 ASN A N 1
ATOM 1453 C CA . ASN A 1 184 ? -0.768 12.343 -3.900 1.00 85.38 184 ASN A CA 1
ATOM 1454 C C . ASN A 1 184 ? 0.600 11.980 -3.292 1.00 85.38 184 ASN A C 1
ATOM 1456 O O . ASN A 1 184 ? 1.536 12.768 -3.371 1.00 85.38 184 ASN A O 1
ATOM 1460 N N . CYS A 1 185 ? 0.728 10.797 -2.682 1.00 85.81 185 CYS A N 1
ATOM 1461 C CA . CYS A 1 185 ? 1.986 10.336 -2.095 1.00 85.81 185 CYS A CA 1
ATOM 1462 C C . CYS A 1 185 ? 2.917 9.678 -3.123 1.00 85.81 185 CYS A C 1
ATOM 1464 O O . CYS A 1 185 ? 4.085 9.470 -2.830 1.00 85.81 185 CYS A O 1
ATOM 1466 N N . VAL A 1 186 ? 2.415 9.340 -4.315 1.00 90.50 186 VAL A N 1
ATOM 1467 C CA . VAL A 1 186 ? 3.203 8.744 -5.402 1.00 90.50 186 VAL A CA 1
ATOM 1468 C C . VAL A 1 186 ? 3.490 9.806 -6.463 1.00 90.50 186 VAL A C 1
ATOM 1470 O O . VAL A 1 186 ? 2.560 10.450 -6.951 1.00 90.50 186 VAL A O 1
ATOM 1473 N N . SER A 1 187 ? 4.761 9.982 -6.822 1.00 90.81 187 SER A N 1
ATOM 1474 C CA . SER A 1 187 ? 5.203 10.892 -7.889 1.00 90.81 187 SER A CA 1
ATOM 1475 C C . SER A 1 187 ? 5.100 10.269 -9.275 1.00 90.81 187 SER A C 1
ATOM 1477 O O . SER A 1 187 ? 4.865 9.071 -9.404 1.00 90.81 187 SER A O 1
ATOM 1479 N N . GLU A 1 188 ? 5.318 11.061 -10.327 1.00 90.00 188 GLU A N 1
ATOM 1480 C CA . GLU A 1 188 ? 5.347 10.571 -11.713 1.00 90.00 188 GLU A CA 1
ATOM 1481 C C . GLU A 1 188 ? 6.417 9.482 -11.920 1.00 90.00 188 GLU A C 1
ATOM 1483 O O . GLU A 1 188 ? 6.154 8.449 -12.547 1.00 90.00 188 GLU A O 1
ATOM 1488 N N . GLU A 1 189 ? 7.600 9.652 -11.325 1.00 91.12 189 GLU A N 1
ATOM 1489 C CA . GLU A 1 189 ? 8.649 8.633 -11.308 1.00 91.12 189 GLU A CA 1
ATOM 1490 C C . GLU A 1 189 ? 8.193 7.377 -10.556 1.00 91.12 189 GLU A C 1
ATOM 1492 O O . GLU A 1 189 ? 8.384 6.258 -11.038 1.00 91.12 189 GLU A O 1
ATOM 1497 N N . GLY A 1 190 ? 7.527 7.548 -9.409 1.00 91.81 190 GLY A N 1
ATOM 1498 C CA . GLY A 1 190 ? 6.931 6.448 -8.651 1.00 91.81 190 GLY A CA 1
ATOM 1499 C C . GLY A 1 190 ? 5.889 5.673 -9.461 1.00 91.81 190 GLY A C 1
ATOM 1500 O O . GLY A 1 190 ? 5.875 4.442 -9.435 1.00 91.81 190 GLY A O 1
ATOM 1501 N N . VAL A 1 191 ? 5.067 6.367 -10.257 1.00 95.06 191 VAL A N 1
ATOM 1502 C CA . VAL A 1 191 ? 4.089 5.722 -11.145 1.00 95.06 191 VAL A CA 1
ATOM 1503 C C . VAL A 1 191 ? 4.775 4.844 -12.187 1.00 95.06 191 VAL A C 1
ATOM 1505 O O . VAL A 1 191 ? 4.284 3.756 -12.484 1.00 95.06 191 VAL A O 1
ATOM 1508 N N . THR A 1 192 ? 5.920 5.280 -12.713 1.00 94.88 192 THR A N 1
ATOM 1509 C CA . THR A 1 192 ? 6.692 4.503 -13.694 1.00 94.88 192 THR A CA 1
ATOM 1510 C C . THR A 1 192 ? 7.182 3.183 -13.095 1.00 94.88 192 THR A C 1
ATOM 1512 O O . THR A 1 192 ? 7.037 2.135 -13.721 1.00 94.88 192 THR A O 1
ATOM 1515 N N . VAL A 1 193 ? 7.675 3.211 -11.852 1.00 94.19 193 VAL A N 1
ATOM 1516 C CA . VAL A 1 193 ? 8.099 2.005 -11.115 1.00 94.19 193 VAL A CA 1
ATOM 1517 C C . VAL A 1 193 ? 6.925 1.049 -10.886 1.00 94.19 193 VAL A C 1
ATOM 1519 O O . VAL A 1 193 ? 7.051 -0.160 -11.076 1.00 94.19 193 VAL A O 1
ATOM 1522 N N . ILE A 1 194 ? 5.756 1.578 -10.515 1.00 95.81 194 ILE A N 1
ATOM 1523 C CA . ILE A 1 194 ? 4.544 0.764 -10.345 1.00 95.81 194 ILE A CA 1
ATOM 1524 C C . ILE A 1 194 ? 4.131 0.139 -11.681 1.00 95.81 194 ILE A C 1
ATOM 1526 O O . ILE A 1 194 ? 3.802 -1.045 -11.723 1.00 95.81 194 ILE A O 1
ATOM 1530 N N . GLN A 1 195 ? 4.161 0.909 -12.770 1.00 96.50 195 GLN A N 1
ATOM 1531 C CA . GLN A 1 195 ? 3.797 0.430 -14.101 1.00 96.50 195 GLN A CA 1
ATOM 1532 C C . GLN A 1 195 ? 4.713 -0.712 -14.562 1.00 96.50 195 GLN A C 1
ATOM 1534 O O . GLN A 1 195 ? 4.214 -1.712 -15.068 1.00 96.50 195 GLN A O 1
ATOM 1539 N N . GLU A 1 196 ? 6.020 -0.628 -14.301 1.00 95.00 196 GLU A N 1
ATOM 1540 C CA . GLU A 1 196 ? 6.960 -1.724 -14.574 1.00 95.00 196 GLU A CA 1
ATOM 1541 C C . GLU A 1 196 ? 6.538 -3.025 -13.869 1.00 95.00 196 GLU A C 1
ATOM 1543 O O . GLU A 1 196 ? 6.531 -4.094 -14.477 1.00 95.00 196 GLU A O 1
ATOM 1548 N N . ALA A 1 197 ? 6.110 -2.945 -12.606 1.00 93.75 197 ALA A N 1
ATOM 1549 C CA . ALA A 1 197 ? 5.615 -4.107 -11.866 1.00 93.75 197 ALA A CA 1
ATOM 1550 C C . ALA A 1 197 ? 4.253 -4.623 -12.361 1.00 93.75 197 ALA A C 1
ATOM 1552 O O . ALA A 1 197 ? 3.959 -5.815 -12.235 1.00 93.75 197 ALA A O 1
ATOM 1553 N N . VAL A 1 198 ? 3.411 -3.750 -12.916 1.00 93.62 198 VAL A N 1
ATOM 1554 C CA . VAL A 1 198 ? 2.133 -4.133 -13.536 1.00 93.62 198 VAL A CA 1
ATOM 1555 C C . VAL A 1 198 ? 2.374 -4.922 -14.822 1.00 93.62 198 VAL A C 1
ATOM 1557 O O . VAL A 1 198 ? 1.717 -5.946 -15.029 1.00 93.62 198 VAL A O 1
ATOM 1560 N N . ASP A 1 199 ? 3.330 -4.472 -15.634 1.00 93.06 199 ASP A N 1
ATOM 1561 C CA . ASP A 1 199 ? 3.653 -5.041 -16.947 1.00 93.06 199 ASP A CA 1
ATOM 1562 C C . ASP A 1 199 ? 4.540 -6.291 -16.863 1.00 93.06 199 ASP A C 1
ATOM 1564 O O . ASP A 1 199 ? 4.668 -7.028 -17.842 1.00 93.06 199 ASP A O 1
ATOM 1568 N N . TYR A 1 200 ? 5.128 -6.561 -15.696 1.00 87.56 200 TYR A N 1
ATOM 1569 C CA . TYR A 1 200 ? 5.909 -7.766 -15.450 1.00 87.56 200 TYR A CA 1
ATOM 1570 C C . TYR A 1 200 ? 5.001 -9.012 -15.437 1.00 87.56 200 TYR A C 1
ATOM 1572 O O . TYR A 1 200 ? 4.216 -9.227 -14.495 1.00 87.56 200 TYR A O 1
ATOM 1580 N N . VAL A 1 201 ? 5.126 -9.812 -16.505 1.00 67.31 201 VAL A N 1
ATOM 1581 C CA . VAL A 1 201 ? 4.423 -11.080 -16.778 1.00 67.31 201 VAL A CA 1
ATOM 1582 C C . VAL A 1 201 ? 5.434 -12.181 -17.069 1.00 67.31 201 VAL A C 1
ATOM 1584 O O . VAL A 1 201 ? 6.312 -11.959 -17.933 1.00 67.31 201 VAL A O 1
#

Foldseek 3Di:
DDEDACPPVPPDDDDDDPPPDQDADPVRHHAQEEEEEEEDPDDDDDFDWDWDADPNHTYIYTYFHDQDPVCVVVVVVVCPPPVVVVVCDPVNVVVVVVVLCQPVNLAARGDLVRLLVLLVSVVVQVVPPPDPPDDHYYYYYHLSRLSNRLLSVLLNCCLVVVHQSVVSLVVVQPDPPDDPSNHPSHDPVNSVSSRVSSPPD

Sequence (201 aa):
MAFEDDTLAFGERTGSPVLEEELRTAEGQRFTHIIKIRALKSMPQPPGVSYTMENETHILTLDIPSRTYNKFDYFMRTIASTEVLETVTPETAYNICADFNDPHGGITLLSLRQMLMAREFLSWASADIQFPGSVQALITAPRDHCTDMVSVVGCYLAHLTRNHATVVLHQINEEKSLRSIWKNCVSEEGVTVIQEAVDYV

Secondary structure (DSSP, 8-state):
-EEEE-SSTTS---S--------B-TTSPBPSEEEEEEEESSTTS-S-EEEEEETTEEEEEEEEE----HHHHHHHHHHTSHHHHTT--HHHHHHHHHH---TTTT---S-HHHHHHHHHHHHHHTTT--STT---EEEEE-GGGHHHHHHHHHHHHHHHHT--HHHHHHHHHH-TTS-GGGSS-S-HHHHHHHHHHHH--

pLDDT: mean 74.68, std 17.71, range [36.44, 96.5]

Radius of gyration: 17.64 Å; chains: 1; bounding box: 42×44×49 Å

Organism: NCBI:txid206335